Protein AF-A0A8T9Q6P7-F1 (afdb_monomer_lite)

Radius of gyration: 19.3 Å; chains: 1; bounding box: 59×45×54 Å

Structure (mmCIF, N/CA/C/O backbone):
data_AF-A0A8T9Q6P7-F1
#
_entry.id   AF-A0A8T9Q6P7-F1
#
loop_
_atom_site.group_PDB
_atom_site.id
_atom_site.type_symbol
_atom_site.label_atom_id
_atom_site.label_alt_id
_atom_site.label_comp_id
_atom_site.label_asym_id
_atom_site.label_entity_id
_atom_site.label_seq_id
_atom_site.pdbx_PDB_ins_code
_atom_site.Cartn_x
_atom_site.Cartn_y
_atom_site.Cartn_z
_atom_site.occupancy
_atom_site.B_iso_or_equiv
_atom_site.auth_seq_id
_atom_site.auth_comp_id
_atom_site.auth_asym_id
_atom_site.auth_atom_id
_atom_site.pdbx_PDB_model_num
ATOM 1 N N . MET A 1 1 ? -37.568 6.962 12.919 1.00 54.75 1 MET A N 1
ATOM 2 C CA . MET A 1 1 ? -36.095 6.869 13.001 1.00 54.75 1 MET A CA 1
ATOM 3 C C . MET A 1 1 ? -35.652 7.687 14.200 1.00 54.75 1 MET A C 1
ATOM 5 O O . MET A 1 1 ? -36.122 8.810 14.329 1.00 54.75 1 MET A O 1
ATOM 9 N N . ALA A 1 2 ? -34.851 7.126 15.106 1.00 72.56 2 ALA A N 1
ATOM 10 C CA . ALA A 1 2 ? -34.247 7.918 16.177 1.00 72.56 2 ALA A CA 1
ATOM 11 C C . ALA A 1 2 ? -33.278 8.939 15.554 1.00 72.56 2 ALA A C 1
ATOM 13 O O . ALA A 1 2 ? -32.549 8.593 14.626 1.00 72.56 2 ALA A O 1
ATOM 14 N N . GLY A 1 3 ? -33.313 10.192 16.012 1.00 82.69 3 GLY A N 1
ATOM 15 C CA . GLY A 1 3 ? -32.427 11.243 15.513 1.00 82.69 3 GLY A CA 1
ATOM 16 C C . GLY A 1 3 ? -31.018 11.044 16.058 1.00 82.69 3 GLY A C 1
ATOM 17 O O . GLY A 1 3 ? -30.763 11.368 17.215 1.00 82.69 3 GLY A O 1
ATOM 18 N N . LEU A 1 4 ? -30.122 10.486 15.244 1.00 90.31 4 LEU A N 1
ATOM 19 C CA . LEU A 1 4 ? -28.700 10.433 15.571 1.00 90.31 4 LEU A CA 1
ATOM 20 C C . LEU A 1 4 ? -28.134 11.858 15.596 1.00 90.31 4 LEU A C 1
ATOM 22 O O . LEU A 1 4 ? -28.478 12.690 14.757 1.00 90.31 4 LEU A O 1
ATOM 26 N N . THR A 1 5 ? -27.272 12.134 16.571 1.00 92.56 5 THR A N 1
ATOM 27 C CA . THR A 1 5 ? -26.566 13.418 16.707 1.00 92.56 5 THR A CA 1
ATOM 28 C C . THR A 1 5 ? -25.069 13.163 16.832 1.00 92.56 5 THR A C 1
ATOM 30 O O . THR A 1 5 ? -24.651 12.022 17.020 1.00 92.56 5 THR A O 1
ATOM 33 N N . GLN A 1 6 ? -24.249 14.217 16.814 1.00 91.00 6 GLN A N 1
ATOM 34 C CA . GLN A 1 6 ? -22.809 14.075 17.048 1.00 91.00 6 GLN A CA 1
ATOM 35 C C . GLN A 1 6 ? -22.486 13.443 18.413 1.00 91.00 6 GLN A C 1
ATOM 37 O O . GLN A 1 6 ? -21.484 12.752 18.545 1.00 91.00 6 GLN A O 1
ATOM 42 N N . ALA A 1 7 ? -23.356 13.607 19.416 1.00 92.06 7 ALA A N 1
ATOM 43 C CA . ALA A 1 7 ? -23.196 12.962 20.720 1.00 92.06 7 ALA A CA 1
ATOM 44 C C . ALA A 1 7 ? -23.367 11.429 20.670 1.00 92.06 7 ALA A C 1
ATOM 46 O O . ALA A 1 7 ? -23.021 10.742 21.625 1.00 92.06 7 ALA A O 1
ATOM 47 N N . SER A 1 8 ? -23.903 10.890 19.570 1.00 93.38 8 SER A N 1
ATOM 48 C CA . SER A 1 8 ? -24.006 9.450 19.308 1.00 93.38 8 SER A CA 1
ATOM 49 C C . SER A 1 8 ? -22.768 8.882 18.603 1.00 93.38 8 SER A C 1
ATOM 51 O O . SER A 1 8 ? -22.714 7.680 18.361 1.00 93.38 8 SER A O 1
ATOM 53 N N . VAL A 1 9 ? -21.794 9.728 18.248 1.00 92.81 9 VAL A N 1
ATOM 54 C CA . VAL A 1 9 ? -20.587 9.349 17.507 1.00 92.81 9 VAL A CA 1
ATOM 55 C C . VAL A 1 9 ? -19.401 9.297 18.460 1.00 92.81 9 VAL A C 1
ATOM 57 O O . VAL A 1 9 ? -19.158 10.231 19.220 1.00 92.81 9 VAL A O 1
ATOM 60 N N . THR A 1 10 ? -18.632 8.212 18.386 1.00 95.12 10 THR A N 1
ATOM 61 C CA . THR A 1 10 ? -17.307 8.130 19.007 1.00 95.12 10 THR A CA 1
ATOM 62 C C . THR A 1 10 ? -16.254 8.072 17.912 1.00 95.12 10 THR A C 1
ATOM 64 O O . THR A 1 10 ? -16.324 7.211 17.039 1.00 95.12 10 THR A O 1
ATOM 67 N N . THR A 1 11 ? -15.283 8.982 17.960 1.00 94.94 11 THR A N 1
ATOM 68 C CA . THR A 1 11 ? -14.159 9.000 17.019 1.00 94.94 11 THR A CA 1
ATOM 69 C C . THR A 1 11 ? -12.969 8.284 17.640 1.00 94.94 11 THR A C 1
ATOM 71 O O . THR A 1 11 ? -12.456 8.713 18.673 1.00 94.94 11 THR A O 1
ATOM 74 N N . VAL A 1 12 ? -12.512 7.216 16.992 1.00 96.56 12 VAL A N 1
ATOM 75 C CA . VAL A 1 12 ? -11.268 6.519 17.334 1.00 96.56 12 VAL A CA 1
ATOM 76 C C . VAL A 1 12 ? -10.226 6.885 16.283 1.00 96.56 12 VAL A C 1
ATOM 78 O O . VAL A 1 12 ? -10.490 6.764 15.092 1.00 96.56 12 VAL A O 1
ATOM 81 N N . GLY A 1 13 ? -9.061 7.367 16.716 1.00 96.38 13 GLY A N 1
ATOM 82 C CA . GLY A 1 13 ? -7.983 7.806 15.828 1.00 96.38 13 GLY A CA 1
ATOM 83 C C . GLY A 1 13 ? -6.683 7.035 16.044 1.00 96.38 13 GLY A C 1
ATOM 84 O O . GLY A 1 13 ? -6.541 6.269 16.996 1.00 96.38 13 GLY A O 1
ATOM 85 N N . PHE A 1 14 ? -5.702 7.287 15.181 1.00 98.06 14 PHE A N 1
ATOM 86 C CA . PHE A 1 14 ? -4.414 6.586 15.170 1.00 98.06 14 PHE A CA 1
ATOM 87 C C . PHE A 1 14 ? -3.290 7.319 15.917 1.00 98.06 14 PHE A C 1
ATOM 89 O O . PHE A 1 14 ? -2.123 6.970 15.768 1.00 98.06 14 PHE A O 1
ATOM 96 N N . THR A 1 15 ? -3.596 8.328 16.740 1.00 97.19 15 THR A N 1
ATOM 97 C CA . THR A 1 15 ? -2.586 9.168 17.422 1.00 97.19 15 THR A CA 1
ATOM 98 C C . THR A 1 15 ? -1.556 8.356 18.217 1.00 97.19 15 THR A C 1
ATOM 100 O O . THR A 1 15 ? -0.386 8.733 18.275 1.00 97.19 15 THR A O 1
ATOM 103 N N . ASN A 1 16 ? -1.953 7.201 18.761 1.00 95.81 16 ASN A N 1
ATOM 104 C CA . ASN A 1 16 ? -1.070 6.286 19.495 1.00 95.81 16 ASN A CA 1
ATOM 105 C C . ASN A 1 16 ? 0.061 5.687 18.626 1.00 95.81 16 ASN A C 1
ATOM 107 O O . ASN A 1 16 ? 1.065 5.212 19.159 1.00 95.81 16 ASN A O 1
ATOM 111 N N . TYR A 1 17 ? -0.062 5.745 17.297 1.00 97.75 17 TYR A N 1
ATOM 112 C CA . TYR A 1 17 ? 0.959 5.301 16.346 1.00 97.75 17 TYR A CA 1
ATOM 113 C C . TYR A 1 17 ? 1.933 6.406 15.923 1.00 97.75 17 TYR A C 1
ATOM 115 O O . TYR A 1 17 ? 2.926 6.105 15.268 1.00 97.75 17 TYR A O 1
ATOM 123 N N . ASN A 1 18 ? 1.729 7.671 16.316 1.00 97.62 18 ASN A N 1
ATOM 124 C CA . ASN A 1 18 ? 2.578 8.785 15.863 1.00 97.62 18 ASN A CA 1
ATOM 125 C C . ASN A 1 18 ? 4.068 8.607 16.205 1.00 97.62 18 ASN A C 1
ATOM 127 O O . ASN A 1 18 ? 4.924 9.082 15.465 1.00 97.62 18 ASN A O 1
ATOM 131 N N . GLY A 1 19 ? 4.386 7.886 17.285 1.00 97.38 19 GLY A N 1
ATOM 132 C CA . GLY A 1 19 ? 5.763 7.549 17.666 1.00 97.38 19 GLY A CA 1
ATOM 133 C C . GLY A 1 19 ? 6.362 6.331 16.947 1.00 97.38 19 GLY A C 1
ATOM 134 O O . GLY A 1 19 ? 7.493 5.965 17.244 1.00 97.38 19 GLY A O 1
ATOM 135 N N . GLN A 1 20 ? 5.626 5.682 16.040 1.00 97.56 20 GLN A N 1
ATOM 136 C CA . GLN A 1 20 ? 5.979 4.378 15.458 1.00 97.56 20 GLN A CA 1
ATOM 137 C C . GLN A 1 20 ? 6.292 4.441 13.955 1.00 97.56 20 GLN A C 1
ATOM 139 O O . GLN A 1 20 ? 6.493 3.404 13.332 1.00 97.56 20 GLN A O 1
ATOM 144 N N . ALA A 1 21 ? 6.372 5.637 13.360 1.00 97.00 21 ALA A N 1
ATOM 145 C CA . ALA A 1 21 ? 6.522 5.807 11.911 1.00 97.00 21 ALA A CA 1
ATOM 146 C C . ALA A 1 21 ? 7.694 5.008 11.307 1.00 97.00 21 ALA A C 1
ATOM 148 O O . ALA A 1 21 ? 7.540 4.398 10.254 1.00 97.00 21 ALA A O 1
ATOM 149 N N . ALA A 1 22 ? 8.856 4.988 11.971 1.00 96.31 22 ALA A N 1
ATOM 150 C CA . ALA A 1 22 ? 10.023 4.246 11.491 1.00 96.31 22 ALA A CA 1
ATOM 151 C C . ALA A 1 22 ? 9.786 2.726 11.478 1.00 96.31 22 ALA A C 1
ATOM 153 O O . ALA A 1 22 ? 10.101 2.072 10.488 1.00 96.31 22 ALA A O 1
ATOM 154 N N . GLN A 1 23 ? 9.183 2.182 12.542 1.00 97.75 23 GLN A N 1
ATOM 155 C CA . GLN A 1 23 ? 8.864 0.756 12.630 1.00 97.75 23 GLN A CA 1
ATOM 156 C C . GLN A 1 23 ? 7.807 0.362 11.596 1.00 97.75 23 GLN A C 1
ATOM 158 O O . GLN A 1 23 ? 7.999 -0.600 10.867 1.00 97.75 23 GLN A O 1
ATOM 163 N N . LEU A 1 24 ? 6.733 1.146 11.467 1.00 97.88 24 LEU A N 1
ATOM 164 C CA . LEU A 1 24 ? 5.664 0.864 10.507 1.00 97.88 24 LEU A CA 1
ATOM 165 C C . LEU A 1 24 ? 6.185 0.869 9.058 1.00 97.88 24 LEU A C 1
ATOM 167 O O . LEU A 1 24 ? 5.819 -0.007 8.279 1.00 97.88 24 LEU A O 1
ATOM 171 N N . ARG A 1 25 ? 7.091 1.797 8.706 1.00 96.56 25 ARG A N 1
ATOM 172 C CA . ARG A 1 25 ? 7.773 1.782 7.399 1.00 96.56 25 ARG A CA 1
ATOM 173 C C . ARG A 1 25 ? 8.641 0.540 7.214 1.00 96.56 25 ARG A C 1
ATOM 175 O O . ARG A 1 25 ? 8.589 -0.067 6.150 1.00 96.56 25 ARG A O 1
ATOM 182 N N . ALA A 1 26 ? 9.401 0.147 8.238 1.00 95.69 26 ALA A N 1
ATOM 183 C CA . ALA A 1 26 ? 10.212 -1.071 8.201 1.00 95.69 26 ALA A CA 1
ATOM 184 C C . ALA A 1 26 ? 9.354 -2.340 8.036 1.00 95.69 26 ALA A C 1
ATOM 186 O O . ALA A 1 26 ? 9.765 -3.273 7.350 1.00 95.69 26 ALA A O 1
ATOM 187 N N . ASP A 1 27 ? 8.138 -2.342 8.587 1.00 96.31 27 ASP A N 1
ATOM 188 C CA . ASP A 1 27 ? 7.154 -3.418 8.424 1.00 96.31 27 ASP A CA 1
ATOM 189 C C . ASP A 1 27 ? 6.469 -3.404 7.041 1.00 96.31 27 ASP A C 1
ATOM 191 O O . ASP A 1 27 ? 5.695 -4.308 6.723 1.00 96.31 27 ASP A O 1
ATOM 195 N N . GLY A 1 28 ? 6.754 -2.404 6.200 1.00 95.75 28 GLY A N 1
ATOM 196 C CA . GLY A 1 28 ? 6.243 -2.287 4.835 1.00 95.75 28 GLY A CA 1
ATOM 197 C C . GLY A 1 28 ? 4.966 -1.456 4.690 1.00 95.75 28 GLY A C 1
ATOM 198 O O . GLY A 1 28 ? 4.365 -1.476 3.615 1.00 95.75 28 GLY A O 1
ATOM 199 N N . ILE A 1 29 ? 4.548 -0.731 5.734 1.00 97.56 29 ILE A N 1
ATOM 200 C CA . ILE A 1 29 ? 3.429 0.218 5.666 1.00 97.56 29 ILE A CA 1
ATOM 201 C C . ILE A 1 29 ? 3.917 1.497 4.995 1.00 97.56 29 ILE A C 1
ATOM 203 O O . ILE A 1 29 ? 4.912 2.103 5.407 1.00 97.56 29 ILE A O 1
ATOM 207 N N . ARG A 1 30 ? 3.196 1.937 3.967 1.00 96.69 30 ARG A N 1
ATOM 208 C CA . ARG A 1 30 ? 3.563 3.138 3.220 1.00 96.69 30 ARG A CA 1
ATOM 209 C C . ARG A 1 30 ? 3.097 4.375 3.995 1.00 96.69 30 ARG A C 1
ATOM 211 O O . ARG A 1 30 ? 1.902 4.574 4.182 1.00 96.69 30 ARG A O 1
ATOM 218 N N . LEU A 1 31 ? 4.053 5.184 4.458 1.00 96.19 31 LEU A N 1
ATOM 219 C CA . LEU A 1 31 ? 3.828 6.446 5.177 1.00 96.19 31 LEU A CA 1
ATOM 220 C C . LEU A 1 31 ? 4.672 7.552 4.538 1.00 96.19 31 LEU A C 1
ATOM 222 O O . LEU A 1 31 ? 5.892 7.591 4.734 1.00 96.19 31 LEU A O 1
ATOM 226 N N . TYR A 1 32 ? 4.053 8.423 3.753 1.00 94.44 32 TYR A N 1
ATOM 227 C CA . TYR A 1 32 ? 4.749 9.361 2.856 1.00 94.44 32 TYR A CA 1
ATOM 228 C C . TYR A 1 32 ? 3.948 10.643 2.562 1.00 94.44 32 TYR A C 1
ATOM 230 O O . TYR A 1 32 ? 4.263 11.378 1.625 1.00 94.44 32 TYR A O 1
ATOM 238 N N . GLY A 1 33 ? 2.904 10.902 3.344 1.00 92.88 33 GLY A N 1
ATOM 239 C CA . GLY A 1 33 ? 2.045 12.068 3.237 1.00 92.88 33 GLY A CA 1
ATOM 240 C C . GLY A 1 33 ? 2.690 13.366 3.737 1.00 92.88 33 GLY A C 1
ATOM 241 O O . GLY A 1 33 ? 3.790 13.409 4.298 1.00 92.88 33 GLY A O 1
ATOM 242 N N . GLY A 1 34 ? 1.970 14.466 3.532 1.00 89.94 34 GLY A N 1
ATOM 243 C CA . GLY A 1 34 ? 2.485 15.815 3.762 1.00 89.94 34 GLY A CA 1
ATOM 244 C C . GLY A 1 34 ? 3.486 16.250 2.688 1.00 89.94 34 GLY A C 1
ATOM 245 O O . GLY A 1 34 ? 3.415 15.818 1.537 1.00 89.94 34 GLY A O 1
ATOM 246 N N . THR A 1 35 ? 4.396 17.151 3.056 1.00 86.50 35 THR A N 1
ATOM 247 C CA . THR A 1 35 ? 5.486 17.634 2.194 1.00 86.50 35 THR A CA 1
ATOM 248 C C . THR A 1 35 ? 6.837 17.359 2.847 1.00 86.50 35 THR A C 1
ATOM 250 O O . THR A 1 35 ? 6.914 17.134 4.053 1.00 86.50 35 THR A O 1
ATOM 253 N N . ALA A 1 36 ? 7.933 17.461 2.090 1.00 83.00 36 ALA A N 1
ATOM 254 C CA . ALA A 1 36 ? 9.279 17.326 2.656 1.00 83.00 36 ALA A CA 1
ATOM 255 C C . ALA A 1 36 ? 9.553 18.323 3.805 1.00 83.00 36 ALA A C 1
ATOM 257 O O . ALA A 1 36 ? 10.271 18.006 4.748 1.00 83.00 36 ALA A O 1
ATOM 258 N N . THR A 1 37 ? 8.957 19.522 3.7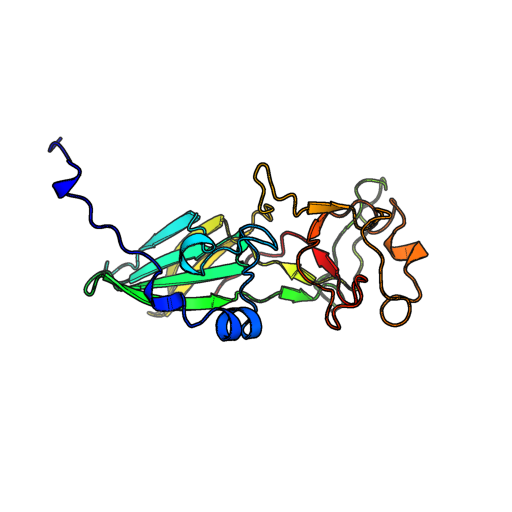56 1.00 88.62 37 THR A N 1
ATOM 259 C CA . THR A 1 37 ? 9.101 20.553 4.800 1.00 88.62 37 THR A CA 1
ATOM 260 C C . THR A 1 37 ? 8.094 20.410 5.938 1.00 88.62 37 THR A C 1
ATOM 262 O O . THR A 1 37 ? 8.250 21.030 6.989 1.00 88.62 37 THR A O 1
ATOM 265 N N . THR A 1 38 ? 7.012 19.664 5.730 1.00 91.00 38 THR A N 1
ATOM 266 C CA . THR A 1 38 ? 5.922 19.492 6.695 1.00 91.00 38 THR A CA 1
ATOM 267 C C . THR A 1 38 ? 5.337 18.089 6.522 1.00 91.00 38 THR A C 1
ATOM 269 O O . THR A 1 38 ? 4.269 17.936 5.922 1.00 91.00 38 THR A O 1
ATOM 272 N N . PRO A 1 39 ? 6.059 17.049 6.979 1.00 91.75 39 PRO A N 1
ATOM 273 C CA . PRO A 1 39 ? 5.597 15.673 6.851 1.00 91.75 39 PRO A CA 1
ATOM 274 C C . PRO A 1 39 ? 4.357 15.441 7.720 1.00 91.75 39 PRO A C 1
ATOM 276 O O . PRO A 1 39 ? 4.209 16.038 8.790 1.00 91.75 39 PRO A O 1
ATOM 279 N N . SER A 1 40 ? 3.474 14.557 7.263 1.00 94.94 40 SER A N 1
ATOM 280 C CA . SER A 1 40 ? 2.345 14.059 8.053 1.00 94.94 40 SER A CA 1
ATOM 281 C C . SER A 1 40 ? 2.831 13.325 9.312 1.00 94.94 40 SER A C 1
ATOM 283 O O . SER A 1 40 ? 3.883 12.680 9.344 1.00 94.94 40 SER A O 1
ATOM 285 N N . THR A 1 41 ? 2.030 13.379 10.376 1.00 97.31 41 THR A N 1
ATOM 286 C CA . THR A 1 41 ? 2.088 12.363 11.439 1.00 97.31 41 THR A CA 1
ATOM 287 C C . THR A 1 41 ? 1.461 11.059 10.944 1.00 97.31 41 THR A C 1
ATOM 289 O O . THR A 1 41 ? 0.647 11.087 10.026 1.00 97.31 41 THR A O 1
ATOM 292 N N . VAL A 1 42 ? 1.757 9.919 11.581 1.00 97.88 42 VAL A N 1
ATOM 293 C CA . VAL A 1 42 ? 1.135 8.629 11.211 1.00 97.88 42 VAL A CA 1
ATOM 294 C C . VAL A 1 42 ? -0.390 8.729 11.206 1.00 97.88 42 VAL A C 1
ATOM 296 O O . VAL A 1 42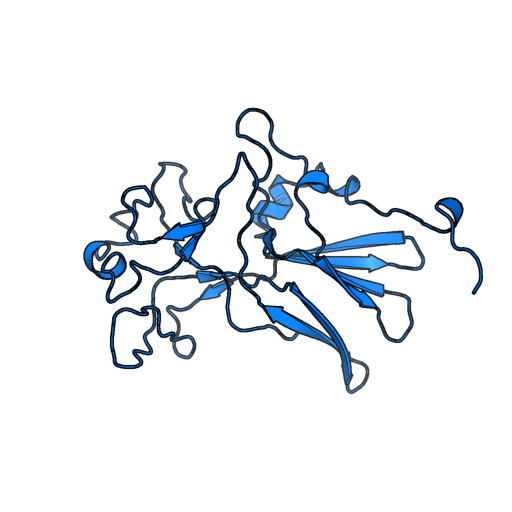 ? -1.036 8.279 10.272 1.00 97.88 42 VAL A O 1
ATOM 299 N N . ALA A 1 43 ? -0.974 9.383 12.209 1.00 97.56 43 ALA A N 1
ATOM 300 C CA . ALA A 1 43 ? -2.419 9.537 12.301 1.00 97.56 43 ALA A CA 1
ATOM 301 C C . ALA A 1 43 ? -3.041 10.426 11.215 1.00 97.56 43 ALA A C 1
ATOM 303 O O . ALA A 1 43 ? -4.238 10.319 10.982 1.00 97.56 43 ALA A O 1
ATOM 304 N N . GLN A 1 44 ? -2.256 11.306 10.591 1.00 96.44 44 GLN A N 1
ATOM 305 C CA . GLN A 1 44 ? -2.687 12.091 9.430 1.00 96.44 44 GLN A CA 1
ATOM 306 C C . GLN A 1 44 ? -2.460 11.351 8.108 1.00 96.44 44 GLN A C 1
ATOM 308 O O . GLN A 1 44 ? -3.054 11.727 7.110 1.00 96.44 44 GLN A O 1
ATOM 313 N N . ASP A 1 45 ? -1.553 10.375 8.095 1.00 96.25 45 ASP A N 1
ATOM 314 C CA . ASP A 1 45 ? -1.125 9.637 6.905 1.00 96.25 45 ASP A CA 1
ATOM 315 C C . ASP A 1 45 ? -1.942 8.365 6.669 1.00 96.25 45 ASP A C 1
ATOM 317 O O . ASP A 1 45 ? -2.090 7.922 5.537 1.00 96.25 45 ASP A O 1
ATOM 321 N N . LEU A 1 46 ? -2.436 7.739 7.737 1.00 96.88 46 LEU A N 1
ATOM 322 C CA . LEU A 1 46 ? -3.311 6.581 7.610 1.00 96.88 46 LEU A CA 1
ATOM 323 C C . LEU A 1 46 ? -4.680 7.019 7.075 1.00 96.88 46 LEU A C 1
ATOM 325 O O . LEU A 1 46 ? -5.324 7.872 7.686 1.00 96.88 46 LEU A O 1
ATOM 329 N N . GLU A 1 47 ? -5.117 6.403 5.975 1.00 94.56 47 GLU A N 1
ATOM 330 C CA . GLU A 1 47 ? -6.361 6.719 5.253 1.00 94.56 47 GLU A CA 1
ATOM 331 C C . GLU A 1 47 ? -7.314 5.503 5.291 1.00 94.56 47 GLU A C 1
ATOM 333 O O . GLU A 1 47 ? -7.136 4.548 4.539 1.00 94.56 47 GLU A O 1
ATOM 338 N N . PRO A 1 48 ? -8.261 5.453 6.254 1.00 95.62 48 PRO A N 1
ATOM 339 C CA . PRO A 1 48 ? -9.285 4.409 6.333 1.00 95.62 48 PRO A CA 1
ATOM 340 C C . PRO A 1 48 ? -10.326 4.498 5.217 1.00 95.62 48 PRO A C 1
ATOM 342 O O . PRO A 1 48 ? -10.966 5.539 5.096 1.00 95.62 48 PRO A O 1
ATOM 345 N N . GLU A 1 49 ? -10.594 3.380 4.538 1.00 92.56 49 GLU A N 1
ATOM 346 C CA . GLU A 1 49 ? -11.615 3.305 3.478 1.00 92.56 49 GLU A CA 1
ATOM 347 C C . GLU A 1 49 ? -12.822 2.449 3.895 1.00 92.56 49 GLU A C 1
ATOM 349 O O . GLU A 1 49 ? -13.856 2.956 4.344 1.00 92.56 49 GLU A O 1
ATOM 354 N N . TYR A 1 50 ? -12.691 1.123 3.833 1.00 94.88 50 TYR A N 1
ATOM 355 C CA . TYR A 1 50 ? -13.782 0.198 4.119 1.00 94.88 50 TYR A CA 1
ATOM 356 C C . TYR A 1 50 ? -13.668 -0.409 5.516 1.00 94.88 50 TYR A C 1
ATOM 358 O O . TYR A 1 50 ? -12.580 -0.603 6.058 1.00 94.88 50 TYR A O 1
ATOM 366 N N . VAL A 1 51 ? -14.813 -0.771 6.100 1.00 96.31 51 VAL A N 1
ATOM 367 C CA . VAL A 1 51 ? -14.890 -1.472 7.386 1.00 96.31 51 VAL A CA 1
ATOM 368 C C . VAL A 1 51 ? -15.764 -2.717 7.278 1.00 96.31 51 VAL A C 1
ATOM 370 O O . VAL A 1 51 ? -16.893 -2.657 6.793 1.00 96.31 51 VAL A O 1
ATOM 373 N N . ALA A 1 52 ? -15.280 -3.847 7.795 1.00 96.31 52 ALA A N 1
ATOM 374 C CA . ALA A 1 52 ? -16.131 -4.995 8.091 1.00 96.31 52 ALA A CA 1
ATOM 375 C C . ALA A 1 52 ? -16.019 -5.384 9.559 1.00 96.31 52 ALA A C 1
ATOM 377 O O . ALA A 1 52 ? -14.957 -5.313 10.177 1.00 96.31 52 ALA A O 1
ATOM 378 N N . VAL A 1 53 ? -17.143 -5.818 10.114 1.00 96.00 53 VAL A N 1
ATOM 379 C CA . VAL A 1 53 ? -17.269 -6.182 11.522 1.00 96.00 53 VAL A CA 1
ATOM 380 C C . VAL A 1 53 ? -17.336 -7.702 11.642 1.00 96.00 53 VAL A C 1
ATOM 382 O O . VAL A 1 53 ? -17.875 -8.393 10.774 1.00 96.00 53 VAL A O 1
ATOM 385 N N . SER A 1 54 ? -16.739 -8.245 12.697 1.00 94.44 54 SER A N 1
ATOM 386 C CA . SER A 1 54 ? -16.821 -9.664 13.023 1.00 94.44 54 SER A CA 1
ATOM 387 C C . SER A 1 54 ? -18.252 -10.098 13.353 1.00 94.44 54 SER A C 1
ATOM 389 O O . SER A 1 54 ? -19.064 -9.302 13.819 1.00 94.44 54 SER A O 1
ATOM 391 N N . ALA A 1 55 ? -18.556 -11.388 13.182 1.00 92.56 55 ALA A N 1
ATOM 392 C CA . ALA A 1 55 ? -19.887 -11.937 13.458 1.00 92.56 55 ALA A CA 1
ATOM 393 C C . ALA A 1 55 ? -20.337 -11.763 14.924 1.00 92.56 55 ALA A C 1
ATOM 395 O O . ALA A 1 55 ? -21.532 -11.696 15.204 1.00 92.56 55 ALA A O 1
ATOM 396 N N . ASP A 1 56 ? -19.389 -11.672 15.861 1.00 93.50 56 ASP A N 1
ATOM 397 C CA . ASP A 1 56 ? -19.653 -11.425 17.280 1.00 93.50 56 ASP A CA 1
ATOM 398 C C . ASP A 1 56 ? -19.688 -9.933 17.659 1.00 93.50 56 ASP A C 1
ATOM 400 O O . ASP A 1 56 ? -19.824 -9.608 18.839 1.00 93.50 56 ASP A O 1
ATOM 404 N N . SER A 1 57 ? -19.567 -9.030 16.679 1.00 95.62 57 SER A N 1
ATOM 405 C CA . SER A 1 57 ? -19.587 -7.571 16.845 1.00 95.62 57 SER A CA 1
ATOM 406 C C . SER A 1 57 ? -18.517 -7.011 17.789 1.00 95.62 57 SER A C 1
ATOM 408 O O . SER A 1 57 ? -18.684 -5.922 18.337 1.00 95.62 57 SER A O 1
ATOM 410 N N . ARG A 1 58 ? -17.410 -7.738 17.992 1.00 96.56 58 ARG A N 1
ATOM 411 C CA . ARG A 1 58 ? -16.307 -7.312 18.873 1.00 96.56 58 ARG A CA 1
ATOM 412 C C . ARG A 1 58 ? -15.109 -6.730 18.143 1.00 96.56 58 ARG A C 1
ATOM 414 O O . ARG A 1 58 ? -14.323 -6.019 18.762 1.00 96.56 58 ARG A O 1
ATOM 421 N N . THR A 1 59 ? -14.945 -7.023 16.860 1.00 97.19 59 THR A N 1
ATOM 422 C CA . THR A 1 59 ? -13.771 -6.613 16.089 1.00 97.19 59 THR A CA 1
ATOM 423 C C . THR A 1 59 ? -14.209 -5.943 14.800 1.00 97.19 59 THR A C 1
ATOM 425 O O . THR A 1 59 ? -15.024 -6.496 14.066 1.00 97.19 59 THR A O 1
ATOM 428 N N . ALA A 1 60 ? -13.648 -4.777 14.506 1.00 97.50 60 ALA A N 1
ATOM 429 C CA . ALA A 1 60 ? -13.713 -4.168 13.187 1.00 97.50 60 ALA A CA 1
ATOM 430 C C . ALA A 1 60 ? -12.359 -4.321 12.488 1.00 97.50 60 ALA A C 1
ATOM 432 O O . ALA A 1 60 ? -11.308 -4.144 13.102 1.00 97.50 60 ALA A O 1
ATOM 433 N N . TYR A 1 61 ? -12.402 -4.642 11.203 1.00 97.50 61 TYR A N 1
ATOM 434 C CA . TYR A 1 61 ? -11.261 -4.657 10.297 1.00 97.50 61 TYR A CA 1
ATOM 435 C C . TYR A 1 61 ? -11.440 -3.515 9.313 1.00 97.50 61 TYR A C 1
ATOM 437 O O . TYR A 1 61 ? -12.548 -3.324 8.814 1.00 97.50 61 TYR A O 1
ATOM 445 N N . ILE A 1 62 ? -10.377 -2.756 9.082 1.00 97.69 62 ILE A N 1
ATOM 446 C CA . ILE A 1 62 ? -10.405 -1.512 8.325 1.00 97.69 62 ILE A CA 1
ATOM 447 C C . ILE A 1 62 ? -9.296 -1.554 7.279 1.00 97.69 62 ILE A C 1
ATOM 449 O O . ILE A 1 62 ? -8.141 -1.818 7.624 1.00 97.69 62 ILE A O 1
ATOM 453 N N . THR A 1 63 ? -9.632 -1.319 6.016 1.00 96.81 63 THR A N 1
ATOM 454 C CA . THR A 1 63 ? -8.642 -1.193 4.941 1.00 96.81 63 THR A CA 1
ATOM 455 C C . THR A 1 63 ? -7.960 0.169 4.975 1.00 96.81 63 THR A C 1
ATOM 457 O O . THR A 1 63 ? -8.561 1.172 5.352 1.00 96.81 63 THR A O 1
ATOM 460 N N . LEU A 1 64 ? -6.670 0.169 4.633 1.00 96.56 64 LEU A N 1
ATOM 461 C CA . LEU A 1 64 ? -5.817 1.351 4.521 1.00 96.56 64 LEU A CA 1
ATOM 462 C C . LEU A 1 64 ? -5.104 1.278 3.163 1.00 96.56 64 LEU A C 1
ATOM 464 O O . LEU A 1 64 ? -3.940 0.858 3.082 1.00 96.56 64 LEU A O 1
ATOM 468 N N . GLN A 1 65 ? -5.850 1.562 2.097 1.00 94.75 65 GLN A N 1
ATOM 469 C CA . GLN A 1 65 ? -5.506 1.252 0.707 1.00 94.75 65 GLN A CA 1
ATOM 470 C C . GLN A 1 65 ? -4.145 1.840 0.300 1.00 94.75 65 GLN A C 1
ATOM 472 O O . GLN A 1 65 ? -3.223 1.109 -0.087 1.00 94.75 65 GLN A O 1
ATOM 477 N N . GLU A 1 66 ? -3.964 3.144 0.475 1.00 94.62 66 GLU A N 1
ATOM 478 C CA . GLU A 1 66 ? -2.763 3.909 0.112 1.00 94.62 66 GLU A CA 1
ATOM 479 C C . GLU A 1 66 ? -1.567 3.538 0.989 1.00 94.62 66 GLU A C 1
ATOM 481 O O . GLU A 1 66 ? -0.410 3.685 0.583 1.00 94.62 66 GLU A O 1
ATOM 486 N N . ASN A 1 67 ? -1.830 3.013 2.187 1.00 96.56 67 ASN A N 1
ATOM 487 C CA . ASN A 1 67 ? -0.805 2.566 3.120 1.00 96.56 67 ASN A CA 1
ATOM 488 C C . ASN A 1 67 ? -0.393 1.100 2.898 1.00 96.56 67 ASN A C 1
ATOM 490 O O . ASN A 1 67 ? 0.548 0.641 3.554 1.00 96.56 67 ASN A O 1
ATOM 494 N N . ASN A 1 68 ? -1.054 0.372 1.980 1.00 95.88 68 ASN A N 1
ATOM 495 C CA . ASN A 1 68 ? -0.856 -1.066 1.745 1.00 95.88 68 ASN A CA 1
ATOM 496 C C . ASN A 1 68 ? -1.034 -1.885 3.042 1.00 95.88 68 ASN A C 1
ATOM 498 O O . ASN A 1 68 ? -0.219 -2.758 3.364 1.00 95.88 68 ASN A O 1
ATOM 502 N N . ALA A 1 69 ? -2.061 -1.556 3.834 1.00 96.62 69 ALA A N 1
ATOM 503 C CA . ALA A 1 69 ? -2.228 -2.076 5.189 1.00 96.62 69 ALA A CA 1
ATOM 504 C C . ALA A 1 69 ? -3.686 -2.401 5.563 1.00 96.62 69 ALA A C 1
ATOM 506 O O . ALA A 1 69 ? -4.641 -2.021 4.888 1.00 96.62 69 ALA A O 1
ATOM 507 N N . LEU A 1 70 ? -3.840 -3.115 6.679 1.00 97.12 70 LEU A N 1
ATOM 508 C CA . LEU A 1 70 ? -5.111 -3.375 7.353 1.00 97.12 70 LEU A CA 1
ATOM 509 C C . LEU A 1 70 ? -4.990 -3.000 8.835 1.00 97.12 70 LEU A C 1
ATOM 511 O O . LEU A 1 70 ? -4.049 -3.427 9.513 1.00 97.12 70 LEU A O 1
ATOM 515 N N . ALA A 1 71 ? -5.957 -2.247 9.351 1.00 97.88 71 ALA A N 1
ATOM 516 C CA . ALA A 1 71 ? -6.101 -1.974 10.774 1.00 97.88 71 ALA A CA 1
ATOM 517 C C . ALA A 1 71 ? -7.157 -2.883 11.423 1.00 97.88 71 ALA A C 1
ATOM 519 O O . ALA A 1 71 ? -8.187 -3.194 10.829 1.00 97.88 71 ALA A O 1
ATOM 520 N N . THR A 1 72 ? -6.913 -3.272 12.674 1.00 98.00 72 THR A N 1
ATOM 521 C CA . THR A 1 72 ? -7.866 -4.024 13.504 1.00 98.00 72 THR A CA 1
ATOM 522 C C . THR A 1 72 ? -8.236 -3.183 14.716 1.00 98.00 72 THR A C 1
ATOM 524 O O . THR A 1 72 ? -7.356 -2.724 15.444 1.00 98.00 72 THR A O 1
ATOM 527 N N . LEU A 1 73 ? -9.530 -3.004 14.956 1.00 98.38 73 LEU A N 1
ATOM 528 C CA . LEU A 1 73 ? -10.098 -2.240 16.063 1.00 98.38 73 LEU A CA 1
ATOM 529 C C . LEU A 1 73 ? -1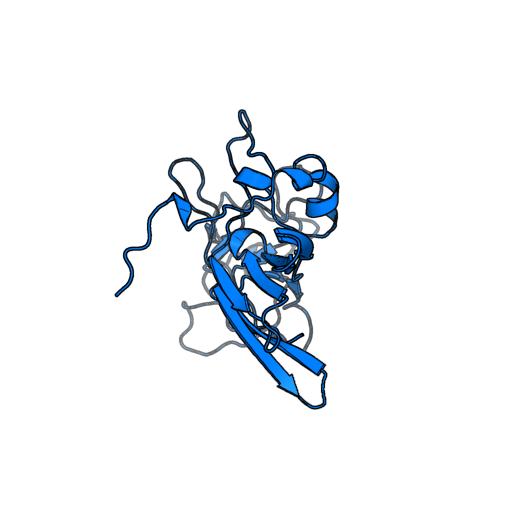0.913 -3.165 16.970 1.00 98.38 73 LEU A C 1
ATOM 531 O O . LEU A 1 73 ? -11.805 -3.878 16.510 1.00 98.38 73 LEU A O 1
ATOM 535 N N . ASP A 1 74 ? -10.628 -3.130 18.268 1.00 98.12 74 ASP A N 1
ATOM 536 C CA . ASP A 1 74 ? -11.488 -3.735 19.284 1.00 98.12 74 ASP A CA 1
ATOM 537 C C . ASP A 1 74 ? -12.668 -2.791 19.564 1.00 98.12 74 ASP A C 1
ATOM 539 O O . ASP A 1 74 ? -12.484 -1.659 20.012 1.00 98.12 74 ASP A O 1
ATOM 543 N N . LEU A 1 75 ? -13.888 -3.254 19.288 1.00 97.81 75 LEU A N 1
ATOM 544 C CA . LEU A 1 75 ? -15.124 -2.478 19.441 1.00 97.81 75 LEU A CA 1
ATOM 545 C C . LEU A 1 75 ? -15.631 -2.414 20.890 1.00 97.81 75 LEU A C 1
ATOM 547 O O . LEU A 1 75 ? -16.540 -1.644 21.186 1.00 97.81 75 LEU A O 1
ATOM 551 N N . THR A 1 76 ? -15.048 -3.196 21.799 1.00 97.31 76 THR A N 1
ATOM 552 C CA . THR A 1 76 ? -15.343 -3.153 23.238 1.00 97.31 76 THR A CA 1
ATOM 553 C C . THR A 1 76 ? -14.483 -2.103 23.932 1.00 97.31 76 THR A C 1
ATOM 555 O O . THR A 1 76 ? -14.985 -1.323 24.739 1.00 97.31 76 THR A O 1
ATOM 558 N N . THR A 1 77 ? -13.182 -2.080 23.629 1.00 97.50 77 THR A N 1
ATOM 559 C CA . THR A 1 77 ? -12.222 -1.147 24.248 1.00 97.50 77 THR A CA 1
ATOM 560 C C . THR A 1 77 ? -12.027 0.140 23.451 1.00 97.50 77 THR A C 1
ATOM 562 O O . THR A 1 77 ? -11.487 1.111 23.983 1.00 97.50 77 THR A O 1
ATOM 565 N N . LEU A 1 78 ? -12.484 0.166 22.194 1.00 97.06 78 LEU A N 1
ATOM 566 C CA . LEU A 1 78 ? -12.302 1.269 21.249 1.00 97.06 78 LEU A CA 1
ATOM 567 C C . LEU A 1 78 ? -10.822 1.606 21.033 1.00 97.06 78 LEU A C 1
ATOM 569 O O . LEU A 1 78 ? -10.437 2.774 20.974 1.00 97.06 78 LEU A O 1
ATOM 573 N N . GLN A 1 79 ? -9.985 0.570 20.942 1.00 97.38 79 GLN A N 1
ATOM 574 C CA . GLN A 1 79 ? -8.549 0.683 20.697 1.00 97.38 79 GLN A CA 1
ATOM 575 C C . GLN A 1 79 ? -8.144 -0.112 19.458 1.00 97.38 79 GLN A C 1
ATOM 577 O O . GLN A 1 79 ? -8.519 -1.277 19.292 1.00 97.38 79 GLN A O 1
ATOM 582 N N . PHE A 1 80 ? -7.336 0.509 18.599 1.00 98.12 80 PHE A N 1
ATOM 583 C CA . PHE A 1 80 ? -6.651 -0.219 17.539 1.00 98.12 80 PHE A CA 1
ATOM 584 C C . PHE A 1 80 ? -5.672 -1.217 18.163 1.00 98.12 80 PHE A C 1
ATOM 586 O O . PHE A 1 80 ? -4.844 -0.858 18.998 1.00 98.12 80 PHE A O 1
ATOM 593 N N . THR A 1 81 ? -5.793 -2.479 17.766 1.00 97.06 81 THR A N 1
ATOM 594 C CA . THR A 1 81 ? -4.970 -3.590 18.262 1.00 97.06 81 THR A CA 1
ATOM 595 C C . THR A 1 81 ? -3.846 -3.948 17.296 1.00 97.06 81 THR A C 1
ATOM 597 O O . THR A 1 81 ? -2.840 -4.516 17.715 1.00 97.06 81 THR A O 1
ATOM 600 N N . SER A 1 82 ? -3.971 -3.587 16.015 1.00 96.69 82 SER A N 1
ATOM 601 C CA . SER A 1 82 ? -2.918 -3.778 15.016 1.00 96.69 82 SER A CA 1
ATOM 602 C C . SER A 1 82 ? -3.079 -2.840 13.823 1.00 96.69 82 SER A C 1
ATOM 604 O O . SER A 1 82 ? -4.205 -2.576 13.408 1.00 96.69 82 SER A O 1
ATOM 606 N N . VAL A 1 83 ? -1.957 -2.470 13.205 1.00 97.69 83 VAL A N 1
ATOM 607 C CA . VAL A 1 83 ? -1.877 -2.012 11.811 1.00 97.69 83 VAL A CA 1
ATOM 608 C C . VAL A 1 83 ? -0.846 -2.908 11.132 1.00 97.69 83 VAL A C 1
ATOM 610 O O . VAL A 1 83 ? 0.293 -2.974 11.587 1.00 97.69 83 VAL A O 1
ATOM 613 N N . ARG A 1 84 ? -1.253 -3.661 10.109 1.00 96.31 84 ARG A N 1
ATOM 614 C CA . ARG A 1 84 ? -0.425 -4.696 9.479 1.00 96.31 84 ARG A CA 1
ATOM 615 C C . ARG A 1 84 ? -0.274 -4.425 7.989 1.00 96.31 84 ARG A C 1
ATOM 617 O O . ARG A 1 84 ? -1.280 -4.299 7.299 1.00 96.31 84 ARG A O 1
ATOM 624 N N . ALA A 1 85 ? 0.964 -4.412 7.496 1.00 96.56 85 ALA A N 1
ATOM 625 C CA . ALA A 1 85 ? 1.235 -4.370 6.064 1.00 96.56 85 ALA A CA 1
ATOM 626 C C . ALA A 1 85 ? 0.734 -5.639 5.361 1.00 96.56 85 ALA A C 1
ATOM 628 O O . ALA A 1 85 ? 0.838 -6.752 5.885 1.00 96.56 85 ALA A O 1
ATOM 629 N N . LEU A 1 86 ? 0.235 -5.476 4.141 1.00 94.62 86 LEU A N 1
ATOM 630 C CA . LEU A 1 86 ? -0.274 -6.571 3.315 1.00 94.62 86 LEU A CA 1
ATOM 631 C C . LEU A 1 86 ? 0.804 -7.172 2.404 1.00 94.62 86 LEU A C 1
ATOM 633 O O . LEU A 1 86 ? 0.599 -8.227 1.802 1.00 94.62 86 LEU A O 1
ATOM 637 N N . GLY A 1 87 ? 1.979 -6.543 2.360 1.00 94.25 87 GLY A N 1
ATOM 638 C CA . GLY A 1 87 ? 3.105 -6.971 1.543 1.00 94.25 87 GLY A CA 1
ATOM 639 C C . GLY A 1 87 ? 2.872 -6.706 0.059 1.00 94.25 87 GLY A C 1
ATOM 640 O O . GLY A 1 87 ? 2.026 -5.902 -0.326 1.00 94.25 87 GLY A O 1
ATOM 641 N N . TYR A 1 88 ? 3.650 -7.382 -0.778 1.00 95.00 88 TYR A N 1
ATOM 642 C CA . TYR A 1 88 ? 3.673 -7.144 -2.218 1.00 95.00 88 TYR A CA 1
ATOM 643 C C . TYR A 1 88 ? 3.622 -8.468 -2.977 1.00 95.00 88 TYR A C 1
ATOM 645 O O . TYR A 1 88 ? 4.129 -9.487 -2.501 1.00 95.00 88 TYR A O 1
ATOM 653 N N . GLN A 1 89 ? 2.997 -8.469 -4.151 1.00 94.56 89 GLN A N 1
ATOM 654 C CA . GLN A 1 89 ? 3.034 -9.595 -5.076 1.00 94.56 89 GLN A CA 1
ATOM 655 C C . GLN A 1 89 ? 4.283 -9.493 -5.954 1.00 94.56 89 GLN A C 1
ATOM 657 O O . GLN A 1 89 ? 4.410 -8.552 -6.728 1.00 94.56 89 GLN A O 1
ATOM 662 N N . ASP A 1 90 ? 5.194 -10.460 -5.858 1.00 96.38 90 ASP A N 1
ATOM 663 C CA . ASP A 1 90 ? 6.347 -10.542 -6.759 1.00 96.38 90 ASP A CA 1
ATOM 664 C C . ASP A 1 90 ? 5.901 -11.118 -8.112 1.00 96.38 90 ASP A C 1
ATOM 666 O O . ASP A 1 90 ? 5.506 -12.285 -8.194 1.00 96.38 90 ASP A O 1
ATOM 670 N N . HIS A 1 91 ? 5.929 -10.289 -9.158 1.00 96.94 91 HIS A N 1
ATOM 671 C CA . HIS A 1 91 ? 5.548 -10.671 -10.519 1.00 96.94 91 HIS A CA 1
ATOM 672 C C . HIS A 1 91 ? 6.705 -11.275 -11.325 1.00 96.94 91 HIS A C 1
ATOM 674 O O . HIS A 1 91 ? 6.504 -11.677 -12.473 1.00 96.94 91 HIS A O 1
ATOM 680 N N . SER A 1 92 ? 7.899 -11.409 -10.737 1.00 96.75 92 SER A N 1
ATOM 681 C CA . SER A 1 92 ? 9.019 -12.129 -11.357 1.00 96.75 92 SER A CA 1
ATOM 682 C C . SER A 1 92 ? 8.895 -13.649 -11.197 1.00 96.75 92 SER A C 1
ATOM 684 O O . SER A 1 92 ? 9.522 -14.408 -11.934 1.00 96.75 92 SER A O 1
ATOM 686 N N . GLN A 1 93 ? 8.054 -14.101 -10.261 1.00 96.62 93 GLN A N 1
ATOM 687 C CA . GLN A 1 93 ? 7.907 -15.510 -9.910 1.00 96.62 93 GLN A CA 1
ATOM 688 C C . GLN A 1 93 ? 6.925 -16.251 -10.834 1.00 96.62 93 GLN A C 1
ATOM 690 O O . GLN A 1 93 ? 5.856 -15.716 -11.159 1.00 96.62 93 GLN A O 1
ATOM 695 N N . PRO A 1 94 ? 7.209 -17.517 -11.199 1.00 94.81 94 PRO A N 1
ATOM 696 C CA . PRO A 1 94 ? 6.274 -18.351 -11.950 1.00 94.81 94 PRO A CA 1
ATOM 697 C C . PRO A 1 94 ? 4.878 -18.383 -11.310 1.00 94.81 94 PRO A C 1
ATOM 699 O O . PRO A 1 94 ? 4.744 -18.536 -10.098 1.00 94.81 94 PRO A O 1
ATOM 702 N N . GLY A 1 95 ? 3.834 -18.250 -12.132 1.00 93.38 95 GLY A N 1
ATOM 703 C CA . GLY A 1 95 ? 2.437 -18.222 -11.673 1.00 93.38 95 GLY A CA 1
ATOM 704 C C . GLY A 1 95 ? 1.882 -16.827 -11.364 1.00 93.38 95 GLY A C 1
ATOM 705 O O . GLY A 1 95 ? 0.677 -16.698 -11.177 1.00 93.38 95 GLY A O 1
ATOM 706 N N . PHE A 1 96 ? 2.719 -15.786 -11.389 1.00 94.69 96 PHE A N 1
ATOM 707 C CA . PHE A 1 96 ? 2.308 -14.388 -11.201 1.00 94.69 96 PHE A CA 1
ATOM 708 C C . PHE A 1 96 ? 2.574 -13.518 -12.434 1.00 94.69 96 PHE A C 1
ATOM 710 O O . PHE A 1 96 ? 2.867 -12.329 -12.316 1.00 94.69 96 PHE A O 1
ATOM 717 N N . ALA A 1 97 ? 2.489 -14.112 -13.623 1.00 94.69 97 ALA A N 1
ATOM 718 C CA . ALA A 1 97 ? 2.598 -13.376 -14.873 1.00 94.69 97 ALA A CA 1
ATOM 719 C C . ALA A 1 97 ? 1.418 -12.405 -15.043 1.00 94.69 97 ALA A C 1
ATOM 721 O O . ALA A 1 97 ? 0.299 -12.702 -14.621 1.00 94.69 97 ALA A O 1
ATOM 722 N N . LEU A 1 98 ? 1.666 -11.269 -15.690 1.00 93.81 98 LEU A N 1
ATOM 723 C CA . LEU A 1 98 ? 0.629 -10.320 -16.083 1.00 93.81 98 LEU A CA 1
ATOM 724 C C . LEU A 1 98 ? 0.861 -9.824 -17.506 1.00 93.81 98 LEU A C 1
ATOM 726 O O . LEU A 1 98 ? 1.988 -9.840 -18.008 1.00 93.81 98 LEU A O 1
ATOM 730 N N . ASP A 1 99 ? -0.220 -9.349 -18.107 1.00 94.50 99 ASP A N 1
ATOM 731 C CA . ASP A 1 99 ? -0.151 -8.484 -19.270 1.00 94.50 99 ASP A CA 1
ATOM 732 C C . ASP A 1 99 ? -0.025 -7.039 -18.786 1.00 94.50 99 ASP A C 1
ATOM 734 O O . ASP A 1 99 ? -0.906 -6.527 -18.094 1.00 94.50 99 ASP A O 1
ATOM 738 N N . ALA A 1 100 ? 1.125 -6.427 -19.060 1.00 94.19 100 ALA A N 1
ATOM 739 C CA . ALA A 1 100 ? 1.502 -5.129 -18.510 1.00 94.19 100 ALA A CA 1
ATOM 740 C C . ALA A 1 100 ? 1.317 -3.968 -19.500 1.00 94.19 100 ALA A C 1
ATOM 742 O O . ALA A 1 100 ? 1.542 -2.816 -19.117 1.00 94.19 100 ALA A O 1
ATOM 743 N N . SER A 1 101 ? 0.936 -4.249 -20.752 1.00 93.69 101 SER A N 1
ATOM 744 C CA . SER A 1 101 ? 0.829 -3.237 -21.803 1.00 93.69 101 SER A CA 1
ATOM 745 C C . SER A 1 101 ? -0.552 -3.225 -22.439 1.00 93.69 101 SER A C 1
ATOM 747 O O . SER A 1 101 ? -1.088 -4.246 -22.839 1.00 93.69 101 SER A O 1
ATOM 749 N N . ASP A 1 102 ? -1.091 -2.027 -22.630 1.00 93.56 102 ASP A N 1
ATOM 750 C CA . ASP A 1 102 ? -2.267 -1.775 -23.463 1.00 93.56 102 ASP A CA 1
ATOM 751 C C . ASP A 1 102 ? -1.885 -1.369 -24.907 1.00 93.56 102 ASP A C 1
ATOM 753 O O . ASP A 1 102 ? -2.720 -0.842 -25.641 1.00 93.56 102 ASP A O 1
ATOM 757 N N . GLN A 1 103 ? -0.617 -1.537 -25.317 1.00 96.06 103 GLN A N 1
ATOM 758 C CA . GLN A 1 103 ? -0.098 -1.094 -26.629 1.00 96.06 103 GLN A CA 1
ATOM 759 C C . GLN A 1 103 ? 0.127 -2.232 -27.623 1.00 96.06 103 GLN A C 1
ATOM 761 O O . GLN A 1 103 ? 0.664 -2.006 -28.713 1.00 96.06 103 GLN A O 1
ATOM 766 N N . THR A 1 104 ? -0.269 -3.448 -27.263 1.00 90.00 104 THR A N 1
ATOM 767 C CA . THR A 1 104 ? -0.194 -4.627 -28.123 1.00 90.00 104 THR A CA 1
ATOM 768 C C . THR A 1 104 ? -1.595 -5.184 -28.369 1.00 90.00 104 THR A C 1
ATOM 770 O O . THR A 1 104 ? -2.457 -5.086 -27.499 1.00 90.00 104 THR A O 1
ATOM 773 N N . PRO A 1 105 ? -1.869 -5.739 -29.564 1.00 92.00 105 PRO A N 1
ATOM 774 C CA . PRO A 1 105 ? -3.171 -6.341 -29.853 1.00 92.00 105 PRO A CA 1
ATOM 775 C C . PRO A 1 105 ? -3.350 -7.721 -29.200 1.00 92.00 105 PRO A C 1
ATOM 777 O O . PRO A 1 105 ? -4.482 -8.174 -29.045 1.00 92.00 105 PRO A O 1
ATOM 780 N N . ASP A 1 106 ? -2.247 -8.387 -28.848 1.00 92.56 106 ASP A N 1
ATOM 781 C CA . ASP A 1 106 ? -2.233 -9.707 -28.222 1.00 92.56 106 ASP A CA 1
ATOM 782 C C . ASP A 1 106 ? -2.148 -9.599 -26.697 1.00 92.56 106 ASP A C 1
ATOM 784 O O . ASP A 1 106 ? -1.519 -8.676 -26.178 1.00 92.56 106 ASP A O 1
ATOM 788 N N . VAL A 1 107 ? -2.708 -10.598 -26.002 1.00 92.62 107 VAL A N 1
ATOM 789 C CA . VAL A 1 107 ? -2.527 -10.767 -24.554 1.00 92.62 107 VAL A CA 1
ATOM 790 C C . VAL A 1 107 ? -1.152 -11.370 -24.289 1.00 92.62 107 VAL A C 1
ATOM 792 O O . VAL A 1 107 ? -0.906 -12.532 -24.630 1.00 92.62 107 VAL A O 1
ATOM 795 N N . LEU A 1 108 ? -0.268 -10.605 -23.650 1.00 92.44 108 LEU A N 1
ATOM 796 C CA . LEU A 1 108 ? 1.102 -11.031 -23.364 1.00 92.44 108 LEU A CA 1
ATOM 797 C C . LEU A 1 108 ? 1.312 -11.268 -21.865 1.00 92.44 108 LEU A C 1
ATOM 799 O O . LEU A 1 108 ? 1.817 -10.4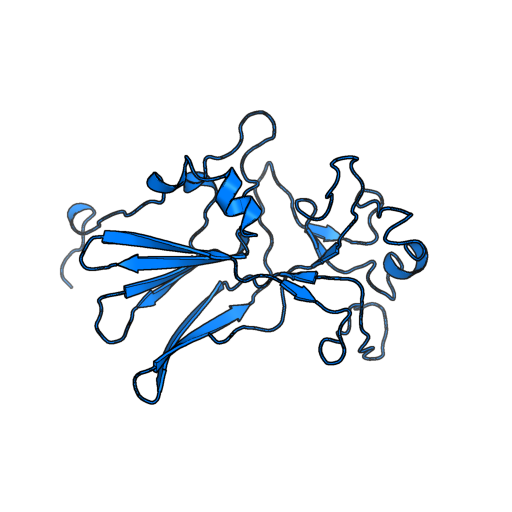11 -21.146 1.00 92.44 108 LEU A O 1
ATOM 803 N N . LEU A 1 109 ? 0.998 -12.475 -21.393 1.00 95.00 109 LEU A N 1
ATOM 804 C CA . LEU A 1 109 ? 1.326 -12.865 -20.021 1.00 95.00 109 LEU A CA 1
ATOM 805 C C . LEU A 1 109 ? 2.823 -13.153 -19.886 1.00 95.00 109 LEU A C 1
ATOM 807 O O . LEU A 1 109 ? 3.322 -14.159 -20.395 1.00 95.00 109 LEU A O 1
ATOM 811 N N . ALA A 1 110 ? 3.525 -12.297 -19.148 1.00 95.25 110 ALA A N 1
ATOM 812 C CA . ALA A 1 110 ? 4.934 -12.478 -18.828 1.00 95.25 110 ALA A CA 1
ATOM 813 C C . ALA A 1 110 ? 5.225 -12.169 -17.356 1.00 95.25 110 ALA A C 1
ATOM 815 O O . ALA A 1 110 ? 4.477 -11.466 -16.673 1.00 95.25 110 ALA A O 1
ATOM 816 N N . ASN A 1 111 ? 6.327 -12.732 -16.865 1.00 97.19 111 ASN A N 1
ATOM 817 C CA . ASN A 1 111 ? 6.888 -12.369 -15.576 1.00 97.19 111 ASN A CA 1
ATOM 818 C C . ASN A 1 111 ? 7.779 -11.136 -15.727 1.00 97.19 111 ASN A C 1
ATOM 820 O O . ASN A 1 111 ? 8.597 -11.060 -16.643 1.00 97.19 111 ASN A O 1
ATOM 824 N N . TRP A 1 112 ? 7.634 -10.192 -14.804 1.00 97.31 112 TRP A N 1
ATOM 825 C CA . TRP A 1 112 ? 8.300 -8.894 -14.843 1.00 97.31 112 TRP A CA 1
ATOM 826 C C . TRP A 1 112 ? 8.956 -8.596 -13.494 1.00 97.31 112 TRP A C 1
ATOM 828 O O . TRP A 1 112 ? 8.427 -9.023 -12.468 1.00 97.31 112 TRP A O 1
ATOM 838 N N . PRO A 1 113 ? 10.076 -7.853 -13.450 1.00 97.56 113 PRO A N 1
ATOM 839 C CA . PRO A 1 113 ? 10.773 -7.532 -12.205 1.00 97.56 113 PRO A CA 1
ATOM 840 C C . PRO A 1 113 ? 10.068 -6.390 -11.448 1.00 97.56 113 PRO A C 1
ATOM 842 O O . PRO A 1 113 ? 10.666 -5.360 -11.152 1.00 97.56 113 PRO A O 1
ATOM 845 N N . ILE A 1 114 ? 8.774 -6.563 -11.174 1.00 97.50 114 ILE A N 1
ATOM 846 C CA . ILE A 1 114 ? 7.919 -5.591 -10.493 1.00 97.50 114 ILE A CA 1
ATOM 847 C C . ILE A 1 114 ? 7.214 -6.229 -9.297 1.00 97.50 114 ILE A C 1
ATOM 849 O O . ILE A 1 114 ? 6.985 -7.441 -9.244 1.00 97.50 114 ILE A O 1
ATOM 853 N N . ARG A 1 115 ? 6.828 -5.381 -8.349 1.00 97.50 115 ARG A N 1
ATOM 854 C CA . ARG A 1 115 ? 6.099 -5.744 -7.137 1.00 97.50 115 ARG A CA 1
ATOM 855 C C . ARG A 1 115 ? 4.724 -5.081 -7.156 1.00 97.50 115 ARG A C 1
ATOM 857 O O . ARG A 1 115 ? 4.636 -3.860 -7.132 1.00 97.50 115 ARG A O 1
ATOM 864 N N . GLY A 1 116 ? 3.656 -5.868 -7.204 1.00 95.88 116 GLY A N 1
ATOM 865 C CA . GLY A 1 116 ? 2.285 -5.358 -7.148 1.00 95.88 116 GLY A CA 1
ATOM 866 C C . GLY A 1 116 ? 1.870 -5.047 -5.711 1.00 95.88 116 GLY A C 1
ATOM 867 O O . GLY A 1 116 ? 2.016 -5.898 -4.825 1.00 95.88 116 GLY A O 1
ATOM 868 N N . MET A 1 117 ? 1.361 -3.844 -5.462 1.00 95.69 117 MET A N 1
ATOM 869 C CA . MET A 1 117 ? 0.872 -3.433 -4.146 1.00 95.69 117 MET A CA 1
ATOM 870 C C . MET A 1 117 ? -0.511 -4.029 -3.867 1.00 95.69 117 MET A C 1
ATOM 872 O O . MET A 1 117 ? -1.407 -4.050 -4.713 1.00 95.69 117 MET A O 1
ATOM 876 N N . ARG A 1 118 ? -0.702 -4.535 -2.651 1.00 92.25 118 ARG A N 1
ATOM 877 C CA . ARG A 1 118 ? -1.963 -5.134 -2.219 1.00 92.25 118 ARG A CA 1
ATOM 878 C C . ARG A 1 118 ? -2.788 -4.054 -1.533 1.00 92.25 118 ARG A C 1
ATOM 880 O O . ARG A 1 118 ? -2.774 -3.962 -0.313 1.00 92.25 118 ARG A O 1
ATOM 887 N N . GLN A 1 119 ? -3.453 -3.224 -2.333 1.00 92.38 119 GLN A N 1
ATOM 888 C CA . GLN A 1 119 ? -4.168 -2.017 -1.912 1.00 92.38 119 GLN A CA 1
ATOM 889 C C . GLN A 1 119 ? -5.681 -2.281 -1.861 1.00 92.38 119 GLN A C 1
ATOM 891 O O . GLN A 1 119 ? -6.407 -1.922 -2.792 1.00 92.38 119 GLN A O 1
ATOM 896 N N . PRO A 1 120 ? -6.173 -2.990 -0.829 1.00 91.00 120 PRO A N 1
ATOM 897 C CA . PRO A 1 120 ? -7.584 -3.274 -0.730 1.00 91.00 120 PRO A CA 1
ATOM 898 C C . PRO A 1 120 ? -8.359 -1.998 -0.435 1.00 91.00 120 PRO A C 1
ATOM 900 O O . PRO A 1 120 ? -8.014 -1.286 0.504 1.00 91.00 120 PRO A O 1
ATOM 903 N N . ASP A 1 121 ? -9.419 -1.775 -1.195 1.00 89.75 121 ASP A N 1
ATOM 904 C CA . ASP A 1 121 ? -10.451 -0.804 -0.849 1.00 89.75 121 ASP A CA 1
ATOM 905 C C . ASP A 1 121 ? -11.551 -1.549 -0.082 1.00 89.75 121 ASP A C 1
ATOM 907 O O . ASP A 1 121 ? -11.585 -1.519 1.147 1.00 89.75 121 ASP A O 1
ATOM 911 N N . ALA A 1 122 ? -12.360 -2.364 -0.765 1.00 90.38 122 ALA A N 1
ATOM 912 C CA . ALA A 1 122 ? -13.441 -3.107 -0.122 1.00 90.38 122 ALA A CA 1
ATOM 913 C C . ALA A 1 122 ? -12.962 -4.341 0.667 1.00 90.38 122 ALA A C 1
ATOM 915 O O . ALA A 1 122 ? -12.017 -5.043 0.281 1.00 90.38 122 ALA A O 1
ATOM 916 N N . LEU A 1 123 ? -13.689 -4.675 1.743 1.00 92.44 123 LEU A N 1
ATOM 917 C CA . LEU A 1 123 ? -13.463 -5.903 2.506 1.00 92.44 123 LEU A CA 1
ATOM 918 C C . LEU A 1 123 ? -14.753 -6.580 2.990 1.00 92.44 123 LEU A C 1
ATOM 920 O O . LEU A 1 123 ? -15.771 -5.939 3.243 1.00 92.44 123 LEU A O 1
ATOM 924 N N . ALA A 1 124 ? -14.692 -7.894 3.181 1.00 92.25 124 ALA A N 1
ATOM 925 C CA . ALA A 1 124 ? -15.745 -8.681 3.807 1.00 92.25 124 ALA A CA 1
ATOM 926 C C . ALA A 1 124 ? -15.151 -9.690 4.791 1.00 92.25 124 ALA A C 1
ATOM 928 O O . ALA A 1 124 ? -14.074 -10.241 4.567 1.00 92.25 124 ALA A O 1
ATOM 929 N N . THR A 1 125 ? -15.880 -9.959 5.870 1.00 92.31 125 THR A N 1
ATOM 930 C CA . THR A 1 125 ? -15.564 -11.015 6.834 1.00 92.31 125 THR A CA 1
ATOM 931 C C . THR A 1 125 ? -16.436 -12.238 6.557 1.00 92.31 125 THR A C 1
ATOM 933 O O . THR A 1 125 ? -17.624 -12.117 6.257 1.00 92.31 125 THR A O 1
ATOM 936 N N . PHE A 1 126 ? -15.870 -13.435 6.684 1.00 90.06 126 PHE A N 1
ATOM 937 C CA . PHE A 1 126 ? -16.647 -14.676 6.724 1.00 90.06 126 PHE A CA 1
ATOM 938 C C . PHE A 1 126 ? -15.985 -15.697 7.643 1.00 90.06 126 PHE A C 1
ATOM 940 O O . PHE A 1 126 ? -14.802 -15.586 7.965 1.00 90.06 126 PHE A O 1
ATOM 947 N N . GLU A 1 127 ? -16.756 -16.685 8.090 1.00 91.38 127 GLU A N 1
ATOM 948 C CA . GLU A 1 127 ? -16.267 -17.723 8.993 1.00 91.38 127 GLU A CA 1
ATOM 949 C C . GLU A 1 127 ? -16.550 -19.115 8.420 1.00 91.38 127 GLU A C 1
ATOM 951 O O . GLU A 1 127 ? -17.662 -19.411 7.980 1.00 91.38 127 GLU A O 1
ATOM 956 N N . VAL A 1 128 ? -15.537 -19.984 8.438 1.00 91.00 128 VAL A N 1
ATOM 957 C CA . VAL A 1 128 ? -15.639 -21.394 8.038 1.00 91.00 128 VAL A CA 1
ATOM 958 C C . VAL A 1 128 ? -14.937 -22.243 9.086 1.00 91.00 128 VAL A C 1
ATOM 960 O O . VAL A 1 128 ? -13.777 -22.011 9.411 1.00 91.00 128 VAL A O 1
ATOM 963 N N . GLY A 1 129 ? -15.641 -23.227 9.653 1.00 90.06 129 GLY A N 1
ATOM 964 C CA . GLY A 1 129 ? -15.062 -24.123 10.664 1.00 90.06 129 GLY A CA 1
ATOM 965 C C . GLY A 1 129 ? -14.547 -23.404 11.920 1.00 90.06 129 GLY A C 1
ATOM 966 O O . GLY A 1 129 ? -13.594 -23.869 12.538 1.00 90.06 129 GLY A O 1
ATOM 967 N N . GLY A 1 130 ? -15.135 -22.255 12.276 1.00 88.19 130 GLY A N 1
ATOM 968 C CA . GLY A 1 130 ? -14.695 -21.422 13.402 1.00 88.19 130 GLY A CA 1
ATOM 969 C C . GLY A 1 130 ? -13.438 -20.589 13.130 1.00 88.19 130 GLY A C 1
ATOM 970 O O . GLY A 1 130 ? -12.955 -19.921 14.039 1.00 88.19 130 GLY A O 1
ATOM 971 N N . GLN A 1 131 ? -12.906 -20.618 11.905 1.00 89.38 131 GLN A N 1
ATOM 972 C CA . GLN A 1 131 ? -11.847 -19.719 11.456 1.00 89.38 131 GLN A CA 1
ATOM 973 C C . GLN A 1 131 ? -12.462 -18.538 10.719 1.00 89.38 131 GLN A C 1
ATOM 975 O O . GLN A 1 131 ? -13.320 -18.724 9.853 1.00 89.38 131 GLN A O 1
ATOM 980 N N . ARG A 1 132 ? -12.021 -17.333 11.075 1.00 90.88 132 ARG A N 1
ATOM 981 C CA . ARG A 1 132 ? -12.403 -16.101 10.395 1.00 90.88 132 ARG A CA 1
ATOM 982 C C . ARG A 1 132 ? -11.423 -15.803 9.282 1.00 90.88 132 ARG A C 1
ATOM 984 O O . ARG A 1 132 ? -10.222 -15.933 9.476 1.00 90.88 132 ARG A O 1
ATOM 991 N N . TYR A 1 133 ? -11.971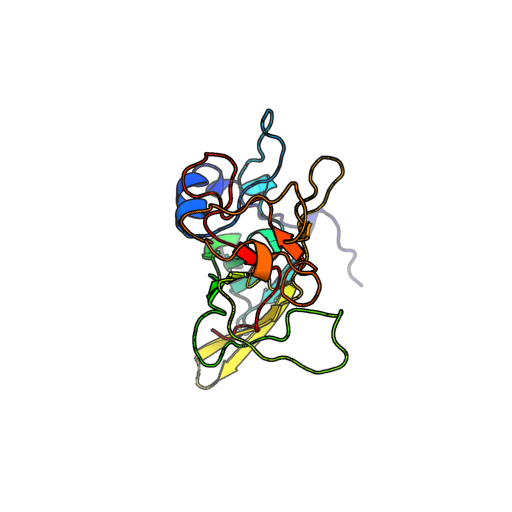 -15.331 8.180 1.00 91.44 133 TYR A N 1
ATOM 992 C CA . TYR A 1 133 ? -11.238 -14.930 7.003 1.00 91.44 133 TYR A CA 1
ATOM 993 C C . TYR A 1 133 ? -11.692 -13.545 6.557 1.00 91.44 133 TYR A C 1
ATOM 995 O O . TYR A 1 133 ? -12.866 -13.178 6.711 1.00 91.44 133 TYR A O 1
ATOM 1003 N N . LEU A 1 134 ? -10.764 -12.801 5.971 1.00 91.19 134 LEU A N 1
ATOM 1004 C CA . LEU A 1 134 ? -11.032 -11.544 5.289 1.00 91.19 134 LEU A CA 1
ATOM 1005 C C . LEU A 1 134 ? -10.900 -11.757 3.785 1.00 91.19 134 LEU A C 1
ATOM 1007 O O . LEU A 1 134 ? -9.850 -12.190 3.318 1.00 91.19 134 LEU A O 1
ATOM 1011 N N . LEU A 1 135 ? -11.950 -11.443 3.024 1.00 90.31 135 LEU A N 1
ATOM 1012 C CA . LEU A 1 135 ? -11.816 -11.216 1.586 1.00 90.31 135 LEU A CA 1
ATOM 1013 C C . LEU A 1 135 ? -11.610 -9.735 1.381 1.00 90.31 135 LEU A C 1
ATOM 1015 O O . LEU A 1 135 ? -12.381 -8.929 1.901 1.00 90.31 135 LEU A O 1
ATOM 1019 N N . THR A 1 136 ? -10.627 -9.392 0.570 1.00 89.50 136 THR A N 1
ATOM 1020 C CA . THR A 1 136 ? -10.445 -8.020 0.125 1.00 89.50 136 THR A CA 1
ATOM 1021 C C . THR A 1 136 ? -10.635 -7.910 -1.378 1.00 89.50 136 THR A C 1
ATOM 1023 O O . THR A 1 136 ? -10.455 -8.886 -2.106 1.00 89.50 136 THR A O 1
ATOM 1026 N N . ALA A 1 137 ? -11.008 -6.726 -1.851 1.00 86.44 137 ALA A N 1
ATOM 1027 C CA . ALA A 1 137 ? -10.942 -6.369 -3.260 1.00 86.44 137 ALA A CA 1
ATOM 1028 C C . ALA A 1 137 ? -9.869 -5.296 -3.422 1.00 86.44 137 ALA A C 1
ATOM 1030 O O . ALA A 1 137 ? -9.916 -4.262 -2.763 1.00 86.44 137 ALA A O 1
ATOM 1031 N N . ASN A 1 138 ? -8.877 -5.579 -4.261 1.00 84.44 138 ASN A N 1
ATOM 1032 C CA . ASN A 1 138 ? -7.807 -4.642 -4.568 1.00 84.44 138 ASN A CA 1
ATOM 1033 C C . ASN A 1 138 ? -8.254 -3.740 -5.718 1.00 84.44 138 ASN A C 1
ATOM 1035 O O . ASN A 1 138 ? -8.666 -4.260 -6.755 1.00 84.44 138 ASN A O 1
ATOM 1039 N N . GLU A 1 139 ? -8.174 -2.429 -5.527 1.00 84.38 139 GLU A N 1
ATOM 1040 C CA . GLU A 1 139 ? -8.532 -1.437 -6.549 1.00 84.38 139 GLU A CA 1
ATOM 1041 C C . GLU A 1 139 ? -7.282 -0.816 -7.186 1.00 84.38 139 GLU A C 1
ATOM 1043 O O . GLU A 1 139 ? -7.255 -0.606 -8.396 1.00 84.38 139 GLU A O 1
ATOM 1048 N N . GLY A 1 140 ? -6.194 -0.667 -6.420 1.00 84.19 140 GLY A N 1
ATOM 1049 C CA . GLY A 1 140 ? -4.939 -0.129 -6.942 1.00 84.19 140 GLY A CA 1
ATOM 1050 C C . GLY A 1 140 ? -4.965 1.380 -7.188 1.00 84.19 140 GLY A C 1
ATOM 1051 O O . GLY A 1 140 ? -4.306 1.845 -8.118 1.00 84.19 140 GLY A O 1
ATOM 1052 N N . ASP A 1 141 ? -5.686 2.140 -6.367 1.00 88.25 141 ASP A N 1
ATOM 1053 C CA . ASP A 1 141 ? -5.652 3.597 -6.447 1.00 88.25 141 ASP A CA 1
ATOM 1054 C C . ASP A 1 141 ? -4.374 4.181 -5.834 1.00 88.25 141 ASP A C 1
ATOM 1056 O O . ASP A 1 141 ? -3.654 3.559 -5.040 1.00 88.25 141 ASP A O 1
ATOM 1060 N N . ALA A 1 142 ? -4.041 5.381 -6.298 1.00 91.00 142 ALA A N 1
ATOM 1061 C CA . ALA A 1 142 ? -2.879 6.134 -5.867 1.00 91.00 142 ALA A CA 1
ATOM 1062 C C . ALA A 1 142 ? -3.292 7.216 -4.877 1.00 91.00 142 ALA A C 1
ATOM 1064 O O . ALA A 1 142 ? -4.372 7.795 -4.991 1.00 91.00 142 ALA A O 1
ATOM 1065 N N . ARG A 1 143 ? -2.383 7.579 -3.970 1.00 91.25 143 ARG A N 1
ATOM 1066 C CA . ARG A 1 143 ? -2.614 8.758 -3.141 1.00 91.25 143 ARG A CA 1
ATOM 1067 C C . ARG A 1 143 ? -2.441 10.017 -3.978 1.00 91.25 143 ARG A C 1
ATOM 1069 O O . ARG A 1 143 ? -1.364 10.245 -4.536 1.00 91.25 143 ARG A O 1
ATOM 1076 N N . GLU A 1 144 ? -3.458 10.874 -3.998 1.00 87.88 144 GLU A N 1
ATOM 1077 C CA . GLU A 1 144 ? -3.408 12.151 -4.709 1.00 87.88 144 GLU A CA 1
ATOM 1078 C C . GLU A 1 144 ? -4.079 13.294 -3.940 1.00 87.88 144 GLU A C 1
ATOM 1080 O O . GLU A 1 144 ? -5.182 13.183 -3.413 1.00 87.88 144 GLU A O 1
ATOM 1085 N N . TYR A 1 145 ? -3.407 14.443 -3.907 1.00 87.94 145 TYR A N 1
ATOM 1086 C CA . TYR A 1 145 ? -3.957 15.728 -3.469 1.00 87.94 145 TYR A CA 1
ATOM 1087 C C . TYR A 1 145 ? -3.103 16.860 -4.050 1.00 87.94 145 TYR A C 1
ATOM 1089 O O . TYR A 1 145 ? -2.041 16.617 -4.608 1.00 87.94 145 TYR A O 1
ATOM 1097 N N . SER A 1 146 ? -3.511 18.126 -3.918 1.00 86.94 146 SER A N 1
ATOM 1098 C CA . SER A 1 146 ? -2.891 19.256 -4.644 1.00 86.94 146 SER A CA 1
ATOM 1099 C C . SER A 1 146 ? -1.359 19.384 -4.536 1.00 86.94 146 SER A C 1
ATOM 1101 O O . SER A 1 146 ? -0.747 20.022 -5.386 1.00 86.94 146 SER A O 1
ATOM 1103 N N . ALA A 1 147 ? -0.742 18.829 -3.489 1.00 86.88 147 ALA A N 1
ATOM 1104 C CA . ALA A 1 147 ? 0.703 18.856 -3.253 1.00 86.88 147 ALA A CA 1
ATOM 1105 C C . ALA A 1 147 ? 1.406 17.497 -3.464 1.00 86.88 147 ALA A C 1
ATOM 1107 O O . ALA A 1 147 ? 2.612 17.407 -3.235 1.00 86.88 147 ALA A O 1
ATOM 1108 N N . LEU A 1 148 ? 0.683 16.444 -3.859 1.00 89.94 148 LEU A N 1
ATOM 1109 C CA . LEU A 1 148 ? 1.215 15.096 -4.035 1.00 89.94 148 LEU A CA 1
ATOM 1110 C C . LEU A 1 148 ? 0.542 14.399 -5.222 1.00 89.94 148 LEU A C 1
ATOM 1112 O O . LEU A 1 148 ? -0.662 14.162 -5.218 1.00 89.94 148 LEU A O 1
ATOM 1116 N N . THR A 1 149 ? 1.363 14.019 -6.198 1.00 92.50 149 THR A N 1
ATOM 1117 C CA . THR A 1 149 ? 1.003 13.094 -7.277 1.00 92.50 149 THR A CA 1
ATOM 1118 C C . THR A 1 149 ? 1.942 11.904 -7.186 1.00 92.50 149 THR A C 1
ATOM 1120 O O . THR A 1 149 ? 3.157 12.040 -7.371 1.00 92.50 149 THR A O 1
ATOM 1123 N N . GLU A 1 150 ? 1.394 10.753 -6.817 1.00 94.81 150 GLU A N 1
ATOM 1124 C CA . GLU A 1 150 ? 2.181 9.545 -6.609 1.00 94.81 150 GLU A CA 1
ATOM 1125 C C . GLU A 1 150 ? 2.393 8.755 -7.900 1.00 94.81 150 GLU A C 1
ATOM 1127 O O . GLU A 1 150 ? 3.509 8.301 -8.171 1.00 94.81 150 GLU A O 1
ATOM 1132 N N . ALA A 1 151 ? 1.321 8.565 -8.671 1.00 96.19 151 ALA A N 1
ATOM 1133 C CA . ALA A 1 151 ? 1.351 7.719 -9.847 1.00 96.19 151 ALA A CA 1
ATOM 1134 C C . ALA A 1 151 ? 2.161 8.365 -10.972 1.00 96.19 151 ALA A C 1
ATOM 1136 O O . ALA A 1 151 ? 1.889 9.483 -11.411 1.00 96.19 151 ALA A O 1
ATOM 1137 N N . VAL A 1 152 ? 3.141 7.622 -11.476 1.00 97.19 152 VAL A N 1
ATOM 1138 C CA . VAL A 1 152 ? 3.922 7.982 -12.661 1.00 97.19 152 VAL A CA 1
ATOM 1139 C C . VAL A 1 152 ? 3.972 6.802 -13.620 1.00 97.19 152 VAL A C 1
ATOM 1141 O O . VAL A 1 152 ? 3.823 5.648 -13.220 1.00 97.19 152 VAL A O 1
ATOM 1144 N N . ARG A 1 153 ? 4.175 7.072 -14.911 1.00 97.69 153 ARG A N 1
ATOM 1145 C CA . ARG A 1 153 ? 4.401 6.003 -15.890 1.00 97.69 153 ARG A CA 1
ATOM 1146 C C . ARG A 1 153 ? 5.828 5.493 -15.730 1.00 97.69 153 ARG A C 1
ATOM 1148 O O . ARG A 1 153 ? 6.755 6.292 -15.679 1.00 97.69 153 ARG A O 1
ATOM 1155 N N . LEU A 1 154 ? 6.024 4.178 -15.730 1.00 98.38 154 LEU A N 1
ATOM 1156 C CA . LEU A 1 154 ? 7.363 3.586 -15.622 1.00 98.38 154 LEU A CA 1
ATOM 1157 C C . LEU A 1 154 ? 8.313 4.066 -16.733 1.00 98.38 154 LEU A C 1
ATOM 1159 O O . LEU A 1 154 ? 9.512 4.213 -16.514 1.00 98.38 154 LEU A O 1
ATOM 1163 N N . GLY A 1 155 ? 7.784 4.329 -17.931 1.00 98.12 155 GLY A N 1
ATOM 1164 C CA . GLY A 1 155 ? 8.545 4.863 -19.059 1.00 98.12 155 GLY A CA 1
ATOM 1165 C C . GLY A 1 155 ? 8.908 6.348 -18.947 1.00 98.12 155 GLY A C 1
ATOM 1166 O O . GLY A 1 155 ? 9.639 6.841 -19.806 1.00 98.12 155 GLY A O 1
ATOM 1167 N N . ASP A 1 156 ? 8.420 7.067 -17.931 1.00 98.19 156 ASP A N 1
ATOM 1168 C CA . ASP A 1 156 ? 8.688 8.495 -17.755 1.00 98.19 156 ASP A CA 1
ATOM 1169 C C . ASP A 1 156 ? 10.189 8.753 -17.522 1.00 98.19 156 ASP A C 1
ATOM 1171 O O . ASP A 1 156 ? 10.912 7.955 -16.914 1.00 98.19 156 ASP A O 1
ATOM 1175 N N . ALA A 1 157 ? 10.684 9.881 -18.028 1.00 97.19 157 ALA A N 1
ATOM 1176 C CA . ALA A 1 157 ? 12.060 10.308 -17.805 1.00 97.19 157 ALA A CA 1
ATOM 1177 C C . ALA A 1 157 ? 12.320 10.642 -16.325 1.00 97.19 157 ALA A C 1
ATOM 1179 O O . ALA A 1 157 ? 13.434 10.437 -15.852 1.00 97.19 157 ALA A O 1
ATOM 1180 N N . ALA A 1 158 ? 11.294 11.094 -15.598 1.00 96.19 158 ALA A N 1
ATOM 1181 C CA . ALA A 1 158 ? 11.337 11.395 -14.170 1.00 96.19 158 ALA A CA 1
ATOM 1182 C C . ALA A 1 158 ? 11.284 10.149 -13.263 1.00 96.19 158 ALA A C 1
ATOM 1184 O O . ALA A 1 158 ? 11.321 10.294 -12.045 1.00 96.19 158 ALA A O 1
ATOM 1185 N N . TYR A 1 159 ? 11.215 8.941 -13.835 1.00 98.25 159 TYR A N 1
ATOM 1186 C CA . TYR A 1 159 ? 11.306 7.671 -13.106 1.00 98.25 159 TYR A CA 1
ATOM 1187 C C . TYR A 1 159 ? 12.578 6.903 -13.516 1.00 98.25 159 TYR A C 1
ATOM 1189 O O . TYR A 1 159 ? 12.495 5.934 -14.279 1.00 98.25 159 TYR A O 1
ATOM 1197 N N . PRO A 1 160 ? 13.787 7.387 -13.177 1.00 98.25 160 PRO A N 1
ATOM 1198 C CA . PRO A 1 160 ? 15.030 6.697 -13.521 1.00 98.25 160 PRO A CA 1
ATOM 1199 C C . PRO A 1 160 ? 15.103 5.332 -12.822 1.00 98.25 160 PRO A C 1
ATOM 1201 O O . PRO A 1 160 ? 14.684 5.189 -11.684 1.00 98.25 160 PRO A O 1
ATOM 1204 N N . LEU A 1 161 ? 15.596 4.318 -13.530 1.00 98.69 161 LEU A N 1
ATOM 1205 C CA . LEU A 1 161 ? 15.835 2.993 -12.958 1.00 98.69 161 LEU A CA 1
ATOM 1206 C C . LEU A 1 161 ? 17.332 2.849 -12.717 1.00 98.69 161 LEU A C 1
ATOM 1208 O O . LEU A 1 161 ? 18.093 3.201 -13.627 1.00 98.69 161 LEU A O 1
ATOM 1212 N N . ASP A 1 162 ? 17.717 2.287 -11.572 1.00 98.50 162 ASP A N 1
ATOM 1213 C CA . ASP A 1 162 ? 19.117 1.966 -11.298 1.00 98.50 162 ASP A CA 1
ATOM 1214 C C . ASP A 1 162 ? 19.669 1.062 -12.407 1.00 98.50 162 ASP A C 1
ATOM 1216 O O . ASP A 1 162 ? 19.066 0.054 -12.804 1.00 98.50 162 ASP A O 1
ATOM 1220 N N . ALA A 1 163 ? 20.839 1.420 -12.927 1.00 97.81 163 ALA A N 1
ATOM 1221 C CA . ALA A 1 163 ? 21.469 0.693 -14.020 1.00 97.81 163 ALA A CA 1
ATOM 1222 C C . ALA A 1 163 ? 22.014 -0.675 -13.578 1.00 97.81 163 ALA A C 1
ATOM 1224 O O . ALA A 1 163 ? 22.186 -1.561 -14.424 1.00 97.81 163 ALA A O 1
ATOM 1225 N N . THR A 1 164 ? 22.289 -0.859 -12.282 1.00 97.69 164 THR A N 1
ATOM 1226 C CA . THR A 1 164 ? 22.793 -2.127 -11.737 1.00 97.69 164 THR A CA 1
ATOM 1227 C C . THR A 1 164 ? 21.656 -3.123 -11.511 1.00 97.69 164 THR A C 1
ATOM 1229 O O . THR A 1 164 ? 21.776 -4.288 -11.898 1.00 97.69 164 THR A O 1
ATOM 1232 N N . ALA A 1 165 ? 20.540 -2.672 -10.942 1.00 97.69 165 ALA A N 1
ATOM 1233 C CA . ALA A 1 165 ? 19.332 -3.449 -10.709 1.00 97.69 165 ALA A CA 1
ATOM 1234 C C . ALA A 1 165 ? 18.582 -3.734 -12.019 1.00 97.69 165 ALA A C 1
ATOM 1236 O O . ALA A 1 165 ? 18.067 -4.842 -12.210 1.00 97.69 165 ALA A O 1
ATOM 1237 N N . PHE A 1 166 ? 18.568 -2.770 -12.948 1.00 98.19 166 PHE A N 1
ATOM 1238 C CA . PHE A 1 166 ? 17.842 -2.849 -14.215 1.00 98.19 166 PHE A CA 1
ATOM 1239 C C . PHE A 1 166 ? 18.723 -2.556 -15.445 1.00 98.19 166 PHE A C 1
ATOM 1241 O O . PHE A 1 166 ? 18.440 -1.626 -16.210 1.00 98.19 166 PHE A O 1
ATOM 1248 N N . PRO A 1 167 ? 19.732 -3.395 -15.759 1.00 98.06 167 PRO A N 1
ATOM 1249 C CA . PRO A 1 167 ? 20.547 -3.247 -16.976 1.00 98.06 167 PRO A CA 1
ATOM 1250 C C . PRO A 1 167 ? 19.725 -3.293 -18.282 1.00 98.06 167 PRO A C 1
ATOM 1252 O O . PRO A 1 167 ? 20.181 -2.876 -19.346 1.00 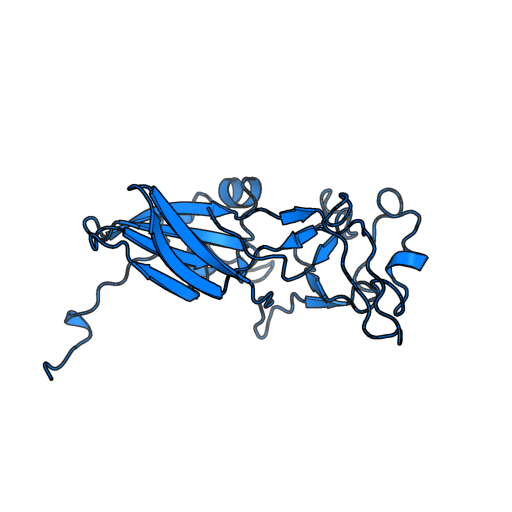98.06 167 PRO A O 1
ATOM 1255 N N . GLN A 1 168 ? 18.493 -3.794 -18.207 1.00 97.62 168 GLN A N 1
ATOM 1256 C CA . GLN A 1 168 ? 17.496 -3.875 -19.268 1.00 97.62 168 GLN A CA 1
ATOM 1257 C C . GLN A 1 168 ? 16.461 -2.733 -19.235 1.00 97.62 168 GLN A C 1
ATOM 1259 O O . GLN A 1 168 ? 15.386 -2.878 -19.818 1.00 97.62 168 GLN A O 1
ATOM 1264 N N . ALA A 1 169 ? 16.749 -1.594 -18.592 1.00 98.06 169 ALA A N 1
ATOM 1265 C CA . ALA A 1 169 ? 15.812 -0.473 -18.445 1.00 98.06 169 ALA A CA 1
ATOM 1266 C C . ALA A 1 169 ? 15.150 -0.031 -19.765 1.00 98.06 169 ALA A C 1
ATOM 1268 O O . ALA A 1 169 ? 13.958 0.264 -19.780 1.00 98.06 169 ALA A O 1
ATOM 1269 N N . ALA A 1 170 ? 15.874 -0.052 -20.892 1.00 98.31 170 ALA A N 1
ATOM 1270 C CA . ALA A 1 170 ? 15.316 0.290 -22.206 1.00 98.31 170 ALA A CA 1
ATOM 1271 C C . ALA A 1 170 ? 14.165 -0.639 -22.644 1.00 98.31 170 ALA A C 1
ATOM 1273 O O . ALA A 1 170 ? 13.213 -0.181 -23.275 1.00 98.31 170 ALA A O 1
ATOM 1274 N N . LEU A 1 171 ? 14.232 -1.930 -22.294 1.00 97.75 171 LEU A N 1
ATOM 1275 C CA . LEU A 1 171 ? 13.142 -2.880 -22.521 1.00 97.75 171 LEU A CA 1
ATOM 1276 C C . LEU A 1 171 ? 11.970 -2.571 -21.591 1.00 97.75 171 LEU A C 1
ATOM 1278 O O . LEU A 1 171 ? 10.840 -2.479 -22.056 1.00 97.75 171 LEU A O 1
ATOM 1282 N N . LEU A 1 172 ? 12.238 -2.392 -20.293 1.00 98.19 172 LEU A N 1
ATOM 1283 C CA . LEU A 1 172 ? 11.186 -2.163 -19.297 1.00 98.19 172 LEU A CA 1
ATOM 1284 C C . LEU A 1 172 ? 10.415 -0.872 -19.601 1.00 98.19 172 LEU A C 1
ATOM 1286 O O . LEU A 1 172 ? 9.189 -0.873 -19.599 1.00 98.19 172 LEU A O 1
ATOM 1290 N N . LYS A 1 173 ? 11.124 0.202 -19.962 1.00 98.38 173 LYS A N 1
ATOM 1291 C CA . LYS A 1 173 ? 10.548 1.510 -20.301 1.00 98.38 173 LYS A CA 1
ATOM 1292 C C . LYS A 1 173 ? 9.848 1.570 -21.659 1.00 98.38 173 LYS A C 1
ATOM 1294 O O . LYS A 1 173 ? 9.213 2.580 -21.963 1.00 98.38 173 LYS A O 1
ATOM 1299 N N . ASN A 1 174 ? 9.928 0.527 -22.484 1.00 97.94 174 ASN A N 1
ATOM 1300 C CA . ASN A 1 174 ? 9.225 0.492 -23.763 1.00 97.94 174 ASN A CA 1
ATOM 1301 C C . ASN A 1 174 ? 7.703 0.479 -23.537 1.00 97.94 174 ASN A C 1
ATOM 1303 O O . ASN A 1 174 ? 7.199 -0.275 -22.706 1.00 97.94 174 ASN A O 1
ATOM 1307 N N . THR A 1 175 ? 6.952 1.286 -24.290 1.00 97.25 175 THR A N 1
ATOM 1308 C CA . THR A 1 175 ? 5.489 1.381 -24.162 1.00 97.25 175 THR A CA 1
ATOM 1309 C C . THR A 1 175 ? 4.758 0.084 -24.515 1.00 97.25 175 THR A C 1
ATOM 1311 O O . THR A 1 175 ? 3.675 -0.142 -23.987 1.00 97.25 175 THR A O 1
ATOM 1314 N N . GLN A 1 176 ? 5.354 -0.776 -25.346 1.00 95.81 176 GLN A N 1
ATOM 1315 C CA . GLN A 1 176 ? 4.875 -2.129 -25.662 1.00 95.81 176 GLN A CA 1
ATOM 1316 C C . GLN A 1 176 ? 5.210 -3.161 -24.569 1.00 95.81 176 GLN A C 1
ATOM 1318 O O . GLN A 1 176 ? 4.758 -4.297 -24.647 1.00 95.81 176 GLN A O 1
ATOM 1323 N N . ALA A 1 177 ? 6.012 -2.780 -23.570 1.00 96.19 177 ALA A N 1
ATOM 1324 C CA . ALA A 1 177 ? 6.295 -3.558 -22.368 1.00 96.19 177 ALA A CA 1
ATOM 1325 C C . ALA A 1 177 ? 5.685 -2.837 -21.150 1.00 96.19 177 ALA A C 1
ATOM 1327 O O . ALA A 1 177 ? 4.489 -2.567 -21.134 1.00 96.19 177 ALA A O 1
ATOM 1328 N N . LEU A 1 178 ? 6.480 -2.481 -20.137 1.00 97.62 178 LEU A N 1
ATOM 1329 C CA . LEU A 1 178 ? 5.970 -1.873 -18.904 1.00 97.62 178 LEU A CA 1
ATOM 1330 C C . LEU A 1 178 ? 5.897 -0.344 -18.963 1.00 97.62 178 LEU A C 1
ATOM 1332 O O . LEU A 1 178 ? 5.430 0.269 -18.012 1.00 97.62 178 LEU A O 1
ATOM 1336 N N . GLY A 1 179 ? 6.341 0.303 -20.044 1.00 97.75 179 GLY A N 1
ATOM 1337 C CA . GLY A 1 179 ? 6.521 1.758 -20.092 1.00 97.75 179 GLY A CA 1
ATOM 1338 C C . GLY A 1 179 ? 5.252 2.567 -19.814 1.00 97.75 179 GLY A C 1
ATOM 1339 O O . GLY A 1 179 ? 5.338 3.709 -19.363 1.00 97.75 179 GLY A O 1
ATOM 1340 N N . ARG A 1 180 ? 4.071 1.981 -20.044 1.00 97.31 180 ARG A N 1
ATOM 1341 C CA . ARG A 1 180 ? 2.779 2.592 -19.706 1.00 97.31 180 ARG A CA 1
ATOM 1342 C C . ARG A 1 180 ? 2.205 2.148 -18.369 1.00 97.31 180 ARG A C 1
ATOM 1344 O O . ARG A 1 180 ? 1.196 2.707 -17.966 1.00 97.31 180 ARG A O 1
ATOM 1351 N N . LEU A 1 181 ? 2.802 1.205 -17.657 1.00 96.75 181 LEU A N 1
ATOM 1352 C CA . LEU A 1 181 ? 2.325 0.814 -16.336 1.00 96.75 181 LEU A CA 1
ATOM 1353 C C . LEU A 1 181 ? 2.461 1.992 -15.359 1.00 96.75 181 LEU A C 1
ATOM 1355 O O . LEU A 1 181 ? 3.495 2.665 -15.337 1.00 96.75 181 LEU A O 1
ATOM 1359 N N . ASN A 1 182 ? 1.410 2.250 -14.577 1.00 97.00 182 ASN A N 1
ATOM 1360 C CA . ASN A 1 182 ? 1.476 3.200 -13.470 1.00 97.00 182 ASN A CA 1
ATOM 1361 C C . ASN A 1 182 ? 2.215 2.556 -12.294 1.00 97.00 182 ASN A C 1
ATOM 1363 O O . ASN A 1 182 ? 1.893 1.441 -11.879 1.00 97.00 182 ASN A O 1
ATOM 1367 N N . VAL A 1 183 ? 3.184 3.282 -11.752 1.00 98.00 183 VAL A N 1
ATOM 1368 C CA . VAL A 1 183 ? 4.020 2.879 -10.618 1.00 98.00 183 VAL A CA 1
ATOM 1369 C C . VAL A 1 183 ? 4.102 4.016 -9.605 1.00 98.00 183 VAL A C 1
ATOM 1371 O O . VAL A 1 183 ? 3.876 5.178 -9.954 1.00 98.00 183 VAL A O 1
ATOM 1374 N N . THR A 1 184 ? 4.392 3.693 -8.347 1.00 97.44 184 THR A N 1
ATOM 1375 C CA . THR A 1 184 ? 4.576 4.715 -7.307 1.00 97.44 184 THR A CA 1
ATOM 1376 C C . THR A 1 184 ? 5.962 5.349 -7.397 1.00 97.44 184 THR A C 1
ATOM 1378 O O . THR A 1 184 ? 6.966 4.654 -7.542 1.00 97.44 184 THR A O 1
ATOM 1381 N N . ASN A 1 185 ? 6.022 6.676 -7.250 1.00 96.19 185 ASN A N 1
ATOM 1382 C CA . ASN A 1 185 ? 7.264 7.431 -7.057 1.00 96.19 185 ASN A CA 1
ATOM 1383 C C . ASN A 1 185 ? 7.665 7.606 -5.575 1.00 96.19 185 ASN A C 1
ATOM 1385 O O . ASN A 1 185 ? 8.538 8.416 -5.265 1.00 96.19 185 ASN A O 1
ATOM 1389 N N . LYS A 1 186 ? 6.999 6.904 -4.647 1.00 95.12 186 LYS A N 1
ATOM 1390 C CA . LYS A 1 186 ? 7.195 7.023 -3.187 1.00 95.12 186 LYS A CA 1
ATOM 1391 C C . LYS A 1 186 ? 7.851 5.806 -2.550 1.00 95.12 186 LYS A C 1
ATOM 1393 O O . LYS A 1 186 ? 8.049 5.792 -1.337 1.00 95.12 186 LYS A O 1
ATOM 1398 N N . LEU A 1 187 ? 8.175 4.792 -3.347 1.00 95.38 187 LEU A N 1
ATOM 1399 C CA . LEU A 1 187 ? 8.815 3.566 -2.895 1.00 95.38 187 LEU A CA 1
ATOM 1400 C C . LEU A 1 187 ? 9.700 3.002 -4.007 1.00 95.38 187 LEU A C 1
ATOM 1402 O O . LEU A 1 187 ? 9.293 3.006 -5.166 1.00 95.38 187 LEU A O 1
ATOM 1406 N N . GLY A 1 188 ? 10.861 2.465 -3.637 1.00 96.38 188 GLY A N 1
ATOM 1407 C CA . GLY A 1 188 ? 11.725 1.713 -4.548 1.00 96.38 188 GLY A CA 1
ATOM 1408 C C . GLY A 1 188 ? 13.133 2.265 -4.731 1.00 96.38 188 GLY A C 1
ATOM 1409 O O . GLY A 1 188 ? 13.959 1.524 -5.242 1.00 96.38 188 GLY A O 1
ATOM 1410 N N . ASP A 1 189 ? 13.394 3.483 -4.264 1.00 96.94 189 ASP A N 1
ATOM 1411 C CA . ASP A 1 189 ? 14.730 4.054 -4.050 1.00 96.94 189 ASP A CA 1
ATOM 1412 C C . ASP A 1 189 ? 15.230 3.595 -2.665 1.00 96.94 189 ASP A C 1
ATOM 1414 O O . ASP A 1 189 ? 14.740 4.056 -1.626 1.00 96.94 189 ASP A O 1
ATOM 1418 N N . ILE A 1 190 ? 16.066 2.556 -2.637 1.00 95.44 190 ILE A N 1
ATOM 1419 C CA . ILE A 1 190 ? 16.476 1.854 -1.413 1.00 95.44 190 ILE A CA 1
ATOM 1420 C C . ILE A 1 190 ? 17.701 2.512 -0.781 1.00 95.44 190 ILE A C 1
ATOM 1422 O O . ILE A 1 190 ? 17.831 2.478 0.450 1.00 95.44 190 ILE A O 1
ATOM 1426 N N . ASP A 1 191 ? 18.588 3.092 -1.585 1.00 95.44 191 ASP A N 1
ATOM 1427 C CA . ASP A 1 191 ? 19.814 3.735 -1.111 1.00 95.44 191 ASP A CA 1
ATOM 1428 C C . ASP A 1 191 ? 19.744 5.275 -1.061 1.00 95.44 191 ASP A C 1
ATOM 1430 O O . ASP A 1 191 ? 20.588 5.904 -0.411 1.00 95.44 191 ASP A O 1
ATOM 1434 N N . GLY A 1 192 ? 18.671 5.869 -1.587 1.00 95.38 192 GLY A N 1
ATOM 1435 C CA . GLY A 1 192 ? 18.341 7.285 -1.477 1.00 95.38 192 GLY A CA 1
ATOM 1436 C C . GLY A 1 192 ? 19.053 8.170 -2.497 1.00 95.38 192 GLY A C 1
ATOM 1437 O O . GLY A 1 192 ? 19.216 9.368 -2.227 1.00 95.38 192 GLY A O 1
ATOM 1438 N N . ASP A 1 193 ? 19.538 7.612 -3.607 1.00 96.31 193 ASP A N 1
ATOM 1439 C CA . ASP A 1 193 ? 20.292 8.351 -4.622 1.00 96.31 193 ASP A CA 1
ATOM 1440 C C . ASP A 1 193 ? 19.409 9.007 -5.707 1.00 96.31 193 ASP A C 1
ATOM 1442 O O . ASP A 1 193 ? 19.875 9.868 -6.467 1.00 96.31 193 ASP A O 1
ATOM 1446 N N . GLY A 1 194 ? 18.107 8.706 -5.685 1.00 95.94 194 GLY A N 1
ATOM 1447 C CA . GLY A 1 194 ? 17.092 9.281 -6.558 1.00 95.94 194 GLY A CA 1
ATOM 1448 C C . GLY A 1 194 ? 16.788 8.465 -7.813 1.00 95.94 194 GLY A C 1
ATOM 1449 O O . GLY A 1 194 ? 15.947 8.911 -8.606 1.00 95.94 194 GLY A O 1
ATOM 1450 N N . ASP A 1 195 ? 17.418 7.306 -8.005 1.00 97.94 195 ASP A N 1
ATOM 1451 C CA . ASP A 1 195 ? 16.929 6.277 -8.913 1.00 97.94 195 ASP A CA 1
ATOM 1452 C C . ASP A 1 195 ? 16.241 5.115 -8.177 1.00 97.94 195 ASP A C 1
ATOM 1454 O O . ASP A 1 195 ? 16.153 5.072 -6.953 1.00 97.94 195 ASP A O 1
ATOM 1458 N N . PHE A 1 196 ? 15.537 4.272 -8.934 1.00 98.56 196 PHE A N 1
ATOM 1459 C CA . PHE A 1 196 ? 14.716 3.209 -8.362 1.00 98.56 196 PHE A CA 1
ATOM 1460 C C . PHE A 1 196 ? 15.406 1.855 -8.549 1.00 98.56 196 PHE A C 1
ATOM 1462 O O . PHE A 1 196 ? 15.514 1.364 -9.678 1.00 98.56 196 PHE A O 1
ATOM 1469 N N . ASP A 1 197 ? 15.761 1.207 -7.437 1.00 98.31 197 ASP A N 1
ATOM 1470 C CA . ASP A 1 197 ? 16.243 -0.180 -7.350 1.00 98.31 197 ASP A CA 1
ATOM 1471 C C . ASP A 1 197 ? 15.118 -1.214 -7.471 1.00 98.31 197 ASP A C 1
ATOM 1473 O O . ASP A 1 197 ? 15.332 -2.396 -7.762 1.00 98.31 197 ASP A O 1
ATOM 1477 N N . GLN A 1 198 ? 13.888 -0.796 -7.165 1.00 98.25 198 GLN A N 1
ATOM 1478 C CA . GLN A 1 198 ? 12.710 -1.651 -7.154 1.00 98.25 198 GLN A CA 1
ATOM 1479 C C . GLN A 1 198 ? 11.501 -0.932 -7.738 1.00 98.25 198 GLN A C 1
ATOM 1481 O O . GLN A 1 198 ? 11.228 0.224 -7.438 1.00 98.25 198 GLN A O 1
ATOM 1486 N N . ILE A 1 199 ? 10.718 -1.663 -8.528 1.00 98.56 199 ILE A N 1
ATOM 1487 C CA . ILE A 1 199 ? 9.531 -1.129 -9.190 1.00 98.56 199 ILE A CA 1
ATOM 1488 C C . ILE A 1 199 ? 8.284 -1.615 -8.457 1.00 98.56 199 ILE A C 1
ATOM 1490 O O . ILE A 1 199 ? 8.060 -2.825 -8.341 1.00 98.56 199 ILE A O 1
ATOM 1494 N N . TYR A 1 200 ? 7.447 -0.675 -8.021 1.00 98.00 200 TYR A N 1
ATOM 1495 C CA . TYR A 1 200 ? 6.193 -0.954 -7.326 1.00 98.00 200 TYR A CA 1
ATOM 1496 C C . TYR A 1 200 ? 4.997 -0.481 -8.153 1.00 98.00 200 TYR A C 1
ATOM 1498 O O . TYR A 1 200 ? 4.808 0.716 -8.365 1.00 98.00 200 TYR A O 1
ATOM 1506 N N . ALA A 1 201 ? 4.196 -1.432 -8.626 1.00 96.88 201 ALA A N 1
ATOM 1507 C CA . ALA A 1 201 ? 2.991 -1.173 -9.403 1.00 96.88 201 ALA A CA 1
ATOM 1508 C C . ALA A 1 201 ? 1.763 -1.102 -8.494 1.00 96.88 201 ALA A C 1
ATOM 1510 O O . ALA A 1 201 ? 1.678 -1.824 -7.495 1.00 96.88 201 ALA A O 1
ATOM 1511 N N . PHE A 1 202 ? 0.807 -0.249 -8.853 1.00 95.00 202 PHE A N 1
ATOM 1512 C CA . PHE A 1 202 ? -0.470 -0.200 -8.153 1.00 95.00 202 PHE A CA 1
ATOM 1513 C C . PHE A 1 202 ? -1.310 -1.433 -8.450 1.00 95.00 202 PHE A C 1
ATOM 1515 O O . PHE A 1 202 ? -1.335 -1.933 -9.577 1.00 95.00 202 PHE A O 1
ATOM 1522 N N . GLY A 1 203 ? -2.009 -1.902 -7.423 1.00 85.56 203 GLY A N 1
ATOM 1523 C CA . GLY A 1 203 ? -2.819 -3.104 -7.521 1.00 85.56 203 GLY A CA 1
ATOM 1524 C C . GLY A 1 203 ? -2.004 -4.399 -7.665 1.00 85.56 203 GLY A C 1
ATOM 1525 O O . GLY A 1 203 ? -0.820 -4.440 -7.998 1.00 85.56 203 GLY A O 1
ATOM 1526 N N . ALA A 1 204 ? -2.677 -5.497 -7.342 1.00 80.75 204 ALA A N 1
ATOM 1527 C CA . ALA A 1 204 ? -2.198 -6.873 -7.382 1.00 80.75 204 ALA A CA 1
ATOM 1528 C C . ALA A 1 204 ? -3.395 -7.816 -7.204 1.00 80.75 204 ALA A C 1
ATOM 1530 O O . ALA A 1 204 ? -4.492 -7.383 -6.842 1.00 80.75 204 ALA A O 1
ATOM 1531 N N . ALA A 1 205 ? -3.177 -9.122 -7.366 1.00 68.06 205 ALA A N 1
ATOM 1532 C CA . ALA A 1 205 ? -4.205 -10.111 -7.055 1.00 68.06 205 ALA A CA 1
ATOM 1533 C C . ALA A 1 205 ? -4.735 -9.932 -5.607 1.00 68.06 205 ALA A C 1
ATOM 1535 O O . ALA A 1 205 ? -3.922 -9.734 -4.688 1.00 68.06 205 ALA A O 1
ATOM 1536 N N . PRO A 1 206 ? -6.065 -10.009 -5.389 1.00 61.97 206 PRO A N 1
ATOM 1537 C CA . PRO A 1 206 ? -6.667 -9.923 -4.062 1.00 61.97 206 PRO A CA 1
ATOM 1538 C C . PRO A 1 206 ? -6.098 -10.950 -3.079 1.00 61.97 206 PRO A C 1
ATOM 1540 O O . PRO A 1 206 ? -5.569 -11.989 -3.480 1.00 61.97 206 PRO A O 1
ATOM 1543 N N . LEU A 1 207 ? -6.224 -10.671 -1.781 1.00 63.06 207 LEU A N 1
ATOM 1544 C CA . LEU A 1 207 ? -5.823 -11.596 -0.725 1.00 63.06 207 LEU A CA 1
ATOM 1545 C C . LEU A 1 207 ? -7.033 -12.178 -0.003 1.00 63.06 207 LEU A C 1
ATOM 1547 O O . LEU A 1 207 ? -8.041 -11.505 0.202 1.00 63.06 207 LEU A O 1
ATOM 1551 N N . ALA A 1 208 ? -6.858 -13.415 0.455 1.00 60.19 208 ALA A N 1
ATOM 1552 C CA . ALA A 1 208 ? -7.640 -13.996 1.532 1.00 60.19 208 ALA A CA 1
ATOM 1553 C C . ALA A 1 208 ? -6.673 -14.441 2.633 1.00 60.19 208 ALA A C 1
ATOM 1555 O O . ALA A 1 208 ? -5.681 -15.117 2.341 1.00 60.19 208 ALA A O 1
ATOM 1556 N N . PHE A 1 209 ? -6.932 -14.035 3.873 1.00 65.62 209 PHE A N 1
ATOM 1557 C CA . PHE A 1 209 ? -6.168 -14.445 5.053 1.00 65.62 209 PHE A CA 1
ATOM 1558 C C . PHE A 1 209 ? -7.058 -14.533 6.285 1.00 65.62 209 PHE A C 1
ATOM 1560 O O . PHE A 1 209 ? -8.164 -13.940 6.263 1.00 65.62 209 PHE A O 1
#

Secondary structure (DSSP, 8-state):
-----GGG------GGGGGGHHHHHHTT-----EETTEEPPHHHH-----EEE-TTSSEEEEEETTTTEEEEEETTTTEEEEEEE--EEETTSTT--B---SSSSS---B--SEEEE--EEEEEEEEETTEEEEEEEE--PPPEETTEE-EEETT-TTSPBPTTT-TTHHHHTSTTTTTT-EEESSS--SSSSSSBSSEEES--S--B-

InterPro domains:
  IPR011048 Cytochrome cd1-nitrite reductase-like, haem d1 domain superfamily [SSF51004] (33-98)
  IPR015943 WD40/YVTN repeat-like-containing domain superfamily [G3DSA:2.130.10.10] (5-169)
  IPR052956 Mesenchyme-associated surface protein [PTHR46928] (6-204)
  IPR055188 Choice-of-anchor I domain [PF22494] (5-204)

Organism: NCBI:txid2932248

pLDDT: mean 93.73, std 6.68, range [54.75, 98.69]

Sequence (209 aa):
MAGLTQASVTTVGFTNYNGQAAQLRADGIRLYGGTATTPSTVAQDLEPEYVAVSADSRTAYITLQENNALATLDLTTLQFTSVRALGYQDHSQPGFALDASDQTPDVLLANWPIRGMRQPDALATFEVGGQRYLLTANEGDAREYSALTEAVRLGDAAYPLDATAFPQAALLKNTQALGRLNVTNKLGDIDGDGDFDQIYAFGAAPLAF

Foldseek 3Di:
DPDDDCVNDDDQFDPVCQVPVVVLVVLVFFQADDDPVGGDGPRRRFDWAEWEADPVRQKIWTFRQQRQWIWIAGPVVRDTPDIHHPFWDQQQDPPNFAQQAPPDPDGDTDRDQATERQRFRDWYWDDDPNDIKIWTDFDQDHDDDPRDDFWDFLLDPQAAADCVLCVPSVVCCDNNHNVRFIWTPRDAPPPPPRYGSHTYGGHGDIDMD